Protein AF-A0A2E3MKD6-F1 (afdb_monomer_lite)

Structure (mmCIF, N/CA/C/O backbone):
data_AF-A0A2E3MKD6-F1
#
_entry.id   AF-A0A2E3MKD6-F1
#
loop_
_atom_site.group_PDB
_atom_site.id
_atom_site.type_symbol
_atom_site.label_atom_id
_atom_site.label_alt_id
_atom_site.label_comp_id
_atom_site.label_asym_id
_atom_site.label_entity_id
_atom_site.label_seq_id
_atom_site.pdbx_PDB_ins_code
_atom_site.Cartn_x
_atom_site.Cartn_y
_atom_site.Cartn_z
_atom_site.occupancy
_atom_site.B_iso_or_equiv
_atom_site.auth_seq_id
_atom_site.auth_comp_id
_atom_site.auth_asym_id
_atom_site.auth_atom_id
_atom_site.pdbx_PDB_model_num
ATOM 1 N N . MET A 1 1 ? 32.221 -18.225 61.373 1.00 37.47 1 MET A N 1
ATOM 2 C CA . MET A 1 1 ? 32.233 -17.389 60.151 1.00 37.47 1 MET A CA 1
ATOM 3 C C . MET A 1 1 ? 31.090 -17.826 59.247 1.00 37.47 1 MET A C 1
ATOM 5 O O . MET A 1 1 ? 31.181 -18.894 58.658 1.00 37.47 1 MET A O 1
ATOM 9 N N . ARG A 1 2 ? 29.988 -17.065 59.195 1.00 36.00 2 ARG A N 1
ATOM 10 C CA . ARG A 1 2 ? 28.885 -17.304 58.249 1.00 36.00 2 ARG A CA 1
ATOM 11 C C . ARG A 1 2 ? 29.108 -16.440 57.012 1.00 36.00 2 ARG A C 1
ATOM 13 O O . ARG A 1 2 ? 28.990 -15.220 57.086 1.00 36.00 2 ARG A O 1
ATOM 20 N N . TRP A 1 3 ? 29.438 -17.083 55.901 1.00 33.78 3 TRP A N 1
ATOM 21 C CA . TRP A 1 3 ? 29.494 -16.455 54.589 1.00 33.78 3 TRP A CA 1
ATOM 22 C C . TRP A 1 3 ? 28.061 -16.194 54.118 1.00 33.78 3 TRP A C 1
ATOM 24 O O . TRP A 1 3 ? 27.284 -17.132 53.966 1.00 33.78 3 TRP A O 1
ATOM 34 N N . HIS A 1 4 ? 27.695 -14.924 53.948 1.00 36.06 4 HIS A N 1
ATOM 35 C CA . HIS A 1 4 ? 26.433 -14.541 53.321 1.00 36.06 4 HIS A CA 1
ATOM 36 C C . HIS A 1 4 ? 26.684 -14.416 51.821 1.00 36.06 4 HIS A C 1
ATOM 38 O O . HIS A 1 4 ? 27.477 -13.583 51.382 1.00 36.06 4 HIS A O 1
ATOM 44 N N . GLN A 1 5 ? 26.047 -15.290 51.049 1.00 36.47 5 GLN A N 1
ATOM 45 C CA . GLN A 1 5 ? 26.116 -15.291 49.597 1.00 36.47 5 GLN A CA 1
ATOM 46 C C . GLN A 1 5 ? 25.028 -14.354 49.066 1.00 36.47 5 GLN A C 1
ATOM 48 O O . GLN A 1 5 ? 23.838 -14.605 49.242 1.00 36.47 5 GLN A O 1
ATOM 53 N N . TRP A 1 6 ? 25.443 -13.248 48.456 1.00 39.06 6 TRP A N 1
ATOM 54 C CA . TRP A 1 6 ? 24.546 -12.313 47.786 1.00 39.06 6 TRP A CA 1
ATOM 55 C C . TRP A 1 6 ? 24.229 -12.852 46.389 1.00 39.06 6 TRP A C 1
ATOM 57 O O . TRP A 1 6 ? 25.134 -13.028 45.573 1.00 39.06 6 TRP A O 1
ATOM 67 N N . PHE A 1 7 ? 22.954 -13.112 46.104 1.00 36.97 7 PHE A N 1
ATOM 68 C CA . PHE A 1 7 ? 22.490 -13.370 44.744 1.00 36.97 7 PHE A CA 1
ATOM 69 C C . PHE A 1 7 ? 22.171 -12.034 44.071 1.00 36.97 7 PHE A C 1
ATOM 71 O O . PHE A 1 7 ? 21.256 -11.328 44.486 1.00 36.97 7 PHE A O 1
ATOM 78 N N . ILE A 1 8 ? 22.921 -11.684 43.025 1.00 42.78 8 ILE A N 1
ATOM 79 C CA . ILE A 1 8 ? 22.550 -10.597 42.115 1.00 42.78 8 ILE A CA 1
ATOM 80 C C . ILE A 1 8 ? 21.595 -11.193 41.082 1.00 42.78 8 ILE A C 1
ATOM 82 O O . ILE A 1 8 ? 22.023 -11.905 40.174 1.00 42.78 8 ILE A O 1
ATOM 86 N N . ILE A 1 9 ? 20.303 -10.905 41.215 1.00 45.34 9 ILE A N 1
ATOM 87 C CA . ILE A 1 9 ? 19.341 -11.125 40.134 1.00 45.34 9 ILE A CA 1
ATOM 88 C C . ILE A 1 9 ? 19.551 -9.977 39.142 1.00 45.34 9 ILE A C 1
ATOM 90 O O . ILE A 1 9 ? 19.209 -8.832 39.429 1.00 45.34 9 ILE A O 1
ATOM 94 N N . LYS A 1 10 ? 20.157 -10.259 37.983 1.00 41.03 10 LYS A N 1
ATOM 95 C CA . LYS A 1 10 ? 20.108 -9.333 36.845 1.00 41.03 10 LYS A CA 1
ATOM 96 C C . LYS A 1 10 ? 18.690 -9.375 36.286 1.00 41.03 10 LYS A C 1
ATOM 98 O O . LYS A 1 10 ? 18.342 -10.309 35.572 1.00 41.03 10 LYS A O 1
ATOM 103 N N . ILE A 1 11 ? 17.882 -8.384 36.637 1.00 49.50 11 ILE A N 1
ATOM 104 C CA . ILE A 1 11 ? 16.610 -8.128 35.966 1.00 49.50 11 ILE A CA 1
ATOM 105 C C . ILE A 1 11 ? 16.950 -7.341 34.697 1.00 49.50 11 ILE A C 1
ATOM 107 O O . ILE A 1 11 ? 17.487 -6.235 34.764 1.00 49.50 11 ILE A O 1
ATOM 111 N N . GLU A 1 12 ? 16.731 -7.947 33.532 1.00 50.59 12 GLU A N 1
ATOM 112 C CA . GLU A 1 12 ? 16.855 -7.252 32.252 1.00 50.59 12 GLU A CA 1
ATOM 113 C C . GLU A 1 12 ? 15.653 -6.318 32.086 1.00 50.59 12 GLU A C 1
ATOM 115 O O . GLU A 1 12 ? 14.507 -6.763 32.099 1.00 50.59 12 GLU A O 1
ATOM 120 N N . ALA A 1 13 ? 15.907 -5.016 31.940 1.00 55.28 13 ALA A N 1
ATOM 121 C CA . ALA A 1 13 ? 14.860 -4.036 31.683 1.00 55.28 13 ALA A CA 1
ATOM 122 C C . ALA A 1 13 ? 14.075 -4.415 30.415 1.00 55.28 13 ALA A C 1
ATOM 124 O O . ALA A 1 13 ? 14.650 -4.536 29.327 1.00 55.28 13 ALA A O 1
ATOM 125 N N . ILE A 1 14 ? 12.755 -4.571 30.537 1.00 58.06 14 ILE A N 1
ATOM 126 C CA . ILE A 1 14 ? 11.882 -4.875 29.401 1.00 58.06 14 ILE A CA 1
ATOM 127 C C . ILE A 1 14 ? 11.708 -3.590 28.583 1.00 58.06 14 ILE A C 1
ATOM 129 O O . ILE A 1 14 ? 10.942 -2.692 28.926 1.00 58.06 14 ILE A O 1
ATOM 133 N N . ALA A 1 15 ? 12.449 -3.472 27.481 1.00 65.56 15 ALA A N 1
ATOM 134 C CA . ALA A 1 15 ? 12.276 -2.364 26.551 1.00 65.56 15 ALA A CA 1
ATOM 135 C C . ALA A 1 15 ? 11.005 -2.578 25.713 1.00 65.56 15 ALA A C 1
ATOM 137 O O . ALA A 1 15 ? 10.970 -3.446 24.842 1.00 65.56 15 ALA A O 1
ATOM 138 N N . MET A 1 16 ? 9.974 -1.759 25.933 1.00 82.12 16 MET A N 1
ATOM 139 C CA . MET A 1 16 ? 8.701 -1.870 25.217 1.00 82.12 16 MET A CA 1
ATOM 140 C C . MET A 1 16 ? 8.666 -0.932 24.001 1.00 82.12 16 MET A C 1
ATOM 142 O O . MET A 1 16 ? 9.007 0.252 24.091 1.00 82.12 16 MET A O 1
ATOM 146 N N . LEU A 1 17 ? 8.243 -1.435 22.839 1.00 93.00 17 LEU A N 1
ATOM 147 C CA . LEU A 1 17 ? 8.121 -0.636 21.617 1.00 93.00 17 LEU A CA 1
ATOM 148 C C . LEU A 1 17 ? 6.690 -0.105 21.462 1.00 93.00 17 LEU A C 1
ATOM 150 O O . LEU A 1 17 ? 5.742 -0.877 21.446 1.00 93.00 17 LEU A O 1
ATOM 154 N N . LYS A 1 18 ? 6.518 1.212 21.287 1.00 95.00 18 LYS A N 1
ATOM 155 C CA . LYS A 1 18 ? 5.209 1.820 20.988 1.00 95.00 18 LYS A CA 1
ATOM 156 C C . LYS A 1 18 ? 5.174 2.437 19.596 1.00 95.00 18 LYS A C 1
ATOM 158 O O . LYS A 1 18 ? 6.092 3.163 19.213 1.00 95.00 18 LYS A O 1
ATOM 163 N N . ALA A 1 19 ? 4.071 2.219 18.879 1.00 97.44 19 ALA A N 1
ATOM 164 C CA . ALA A 1 19 ? 3.745 2.923 17.644 1.00 97.44 19 ALA A CA 1
ATOM 165 C C . ALA A 1 19 ? 2.797 4.104 17.907 1.00 97.44 19 ALA A C 1
ATOM 167 O O . ALA A 1 19 ? 1.926 4.057 18.784 1.00 97.44 19 ALA A O 1
ATOM 168 N N . ALA A 1 20 ? 2.944 5.159 17.111 1.00 97.62 20 ALA A N 1
ATOM 169 C CA . ALA A 1 20 ? 2.023 6.287 17.057 1.00 97.62 20 ALA A CA 1
ATOM 170 C C . ALA A 1 20 ? 1.907 6.819 15.625 1.00 97.62 20 ALA A C 1
ATOM 172 O O . ALA A 1 20 ? 2.874 6.771 14.865 1.00 97.62 20 ALA A O 1
ATOM 173 N N . PHE A 1 21 ? 0.759 7.400 15.281 1.00 97.75 21 PHE A N 1
ATOM 174 C CA . PHE A 1 21 ? 0.632 8.191 14.058 1.00 97.75 21 PHE A CA 1
ATOM 175 C C . PHE A 1 21 ? 1.528 9.431 14.144 1.00 97.75 21 PHE A C 1
ATOM 177 O O . PHE A 1 21 ? 1.544 10.112 15.174 1.00 97.75 21 PHE A O 1
ATOM 184 N N . ARG A 1 22 ? 2.290 9.729 13.085 1.00 96.44 22 ARG A N 1
ATOM 185 C CA . ARG A 1 22 ? 3.104 10.958 13.021 1.00 96.44 22 ARG A CA 1
ATOM 186 C C . ARG A 1 22 ? 2.223 12.191 12.906 1.00 96.44 22 ARG A C 1
ATOM 188 O O . ARG A 1 22 ? 2.507 13.198 13.545 1.00 96.44 22 ARG A O 1
ATOM 195 N N . HIS A 1 23 ? 1.156 12.081 12.122 1.00 92.50 23 HIS A N 1
ATOM 196 C CA . HIS A 1 23 ? 0.203 13.152 11.877 1.00 92.50 23 HIS A CA 1
ATOM 197 C C . HIS A 1 23 ? -1.219 12.606 11.969 1.00 92.50 23 HIS A C 1
ATOM 199 O O . HIS A 1 23 ? -1.486 11.466 11.585 1.00 92.50 23 HIS A O 1
ATOM 205 N N . LYS A 1 24 ? -2.120 13.432 12.499 1.00 92.50 24 LYS A N 1
ATOM 206 C CA . LYS A 1 24 ? -3.561 13.194 12.541 1.00 92.50 24 LYS A CA 1
ATOM 207 C C . LYS A 1 24 ? -4.261 14.445 12.001 1.00 92.50 24 LYS A C 1
ATOM 209 O O . LYS A 1 24 ? -3.819 15.543 12.345 1.00 92.50 24 LYS A O 1
ATOM 214 N N . PRO A 1 25 ? -5.318 14.315 11.183 1.00 92.31 25 PRO A N 1
ATOM 215 C CA . PRO A 1 25 ? -6.169 15.450 10.838 1.00 92.31 25 PRO A CA 1
ATOM 216 C C . PRO A 1 25 ? -6.806 16.053 12.100 1.00 92.31 25 PRO A C 1
ATOM 218 O O . PRO A 1 25 ? -6.961 15.365 13.110 1.00 92.31 25 PRO A O 1
ATOM 221 N N . ARG A 1 26 ? -7.189 17.335 12.036 1.00 92.31 26 ARG A N 1
ATOM 222 C CA . ARG A 1 26 ? -7.787 18.072 13.166 1.00 92.31 26 ARG A CA 1
ATOM 223 C C . ARG A 1 26 ? -9.007 17.350 13.745 1.00 92.31 26 ARG A C 1
ATOM 225 O O . ARG A 1 26 ? -9.092 17.176 14.956 1.00 92.31 26 ARG A O 1
ATOM 232 N N . ASP A 1 27 ? -9.868 16.840 12.872 1.00 93.62 27 ASP A N 1
ATOM 233 C CA . ASP A 1 27 ? -11.125 16.183 13.244 1.00 93.62 27 ASP A CA 1
ATOM 234 C C . ASP A 1 27 ? -10.987 14.652 13.306 1.00 93.62 27 ASP A C 1
ATOM 236 O O . ASP A 1 27 ? -11.933 13.915 13.038 1.00 93.62 27 ASP A O 1
ATOM 240 N N . TYR A 1 28 ? -9.788 14.153 13.644 1.00 95.75 28 TYR A N 1
ATOM 241 C CA . TYR A 1 28 ? -9.450 12.725 13.628 1.00 95.75 28 TYR A CA 1
ATOM 242 C C . TYR A 1 28 ? -10.490 11.844 14.324 1.00 95.75 28 TYR A C 1
ATOM 244 O O . TYR A 1 28 ? -10.919 10.862 13.735 1.00 95.75 28 TYR A O 1
ATOM 252 N N . ASN A 1 29 ? -10.910 12.190 15.545 1.00 94.06 29 ASN A N 1
ATOM 253 C CA . ASN A 1 29 ? -11.839 11.354 16.313 1.00 94.06 29 ASN A CA 1
ATOM 254 C C . ASN A 1 29 ? -13.182 11.181 15.587 1.00 94.06 29 ASN A C 1
ATOM 256 O O . ASN A 1 29 ? -13.721 10.079 15.546 1.00 94.06 29 ASN A O 1
ATOM 260 N N . THR A 1 30 ? -13.684 12.247 14.963 1.00 94.81 30 THR A N 1
ATOM 261 C CA . THR A 1 30 ? -14.907 12.204 14.157 1.00 94.81 30 THR A CA 1
ATOM 262 C C . THR A 1 30 ? -14.703 11.348 12.912 1.00 94.81 30 THR A C 1
ATOM 264 O O . THR A 1 30 ? -15.526 10.492 12.617 1.00 94.81 30 THR A O 1
ATOM 267 N N . LEU A 1 31 ? -13.579 11.541 12.215 1.00 95.31 31 LEU A N 1
ATOM 268 C CA . LEU A 1 31 ? -13.271 10.854 10.961 1.00 95.31 31 LEU A CA 1
ATOM 269 C C . LEU A 1 31 ? -13.106 9.338 11.119 1.00 95.31 31 LEU A C 1
ATOM 271 O O . LEU A 1 31 ? -13.470 8.598 10.218 1.00 95.31 31 LEU A O 1
ATOM 275 N N . VAL A 1 32 ? -12.549 8.867 12.237 1.00 95.94 32 VAL A N 1
ATOM 276 C CA . VAL A 1 32 ? -12.291 7.429 12.438 1.00 95.94 32 VAL A CA 1
ATOM 277 C C . VAL A 1 32 ? -13.467 6.669 13.046 1.00 95.94 32 VAL A C 1
ATOM 279 O O . VAL A 1 32 ? -13.482 5.439 13.004 1.00 95.94 32 VAL A O 1
ATOM 282 N N . THR A 1 33 ? -14.456 7.378 13.596 1.00 93.88 33 THR A N 1
ATOM 283 C CA . THR A 1 33 ? -15.635 6.755 14.208 1.00 93.88 33 THR A CA 1
ATOM 284 C C . THR A 1 33 ? -16.416 5.980 13.149 1.00 93.88 33 THR A C 1
ATOM 286 O O . THR A 1 33 ? -16.800 6.536 12.125 1.00 93.88 33 THR A O 1
ATOM 289 N N . ASN A 1 34 ? -16.657 4.688 13.392 1.00 92.94 34 ASN A N 1
ATOM 290 C CA . ASN A 1 34 ? -17.306 3.764 12.448 1.00 92.94 34 ASN A CA 1
ATOM 291 C C . ASN A 1 34 ? -16.574 3.574 11.106 1.00 92.94 34 ASN A C 1
ATOM 293 O O . ASN A 1 34 ? -17.120 2.966 10.185 1.00 92.94 34 ASN A O 1
ATOM 297 N N . ALA A 1 35 ? -15.332 4.045 10.982 1.00 97.00 35 ALA A N 1
ATOM 298 C CA . ALA A 1 35 ? -14.588 3.966 9.736 1.00 97.00 35 ALA A CA 1
ATOM 299 C C . ALA A 1 35 ? -13.890 2.610 9.559 1.00 97.00 35 ALA A C 1
ATOM 301 O O . ALA A 1 35 ? -13.427 1.986 10.522 1.00 97.00 35 ALA A O 1
ATOM 302 N N . THR A 1 36 ? -13.770 2.184 8.299 1.00 98.31 36 THR A N 1
ATOM 303 C CA . THR A 1 36 ? -12.910 1.061 7.908 1.00 98.31 36 THR A CA 1
ATOM 304 C C . THR A 1 36 ? -11.518 1.583 7.570 1.00 98.31 36 THR A C 1
ATOM 306 O O . THR A 1 36 ? -11.376 2.519 6.781 1.00 98.31 36 THR A O 1
ATOM 309 N N . ILE A 1 37 ? -10.496 0.971 8.163 1.00 98.50 37 ILE A N 1
ATOM 310 C CA . ILE A 1 37 ? -9.089 1.280 7.909 1.00 98.50 37 ILE A CA 1
ATOM 311 C C . ILE A 1 37 ? -8.457 0.215 7.021 1.00 98.50 37 ILE A C 1
ATOM 313 O O . ILE A 1 37 ? -8.661 -0.973 7.256 1.00 98.50 37 ILE A O 1
ATOM 317 N N . ILE A 1 38 ? -7.640 0.624 6.051 1.00 98.69 38 ILE A N 1
ATOM 318 C CA . ILE A 1 38 ? -6.698 -0.282 5.394 1.00 98.69 38 ILE A CA 1
ATOM 319 C C . ILE A 1 38 ? -5.368 -0.241 6.146 1.00 98.69 38 ILE A C 1
ATOM 321 O O . ILE A 1 38 ? -4.740 0.812 6.255 1.00 98.69 38 ILE A O 1
ATOM 325 N N . LEU A 1 39 ? -4.916 -1.390 6.640 1.00 98.75 39 LEU A N 1
ATOM 326 C CA . LEU A 1 39 ? -3.542 -1.581 7.092 1.00 98.75 39 LEU A CA 1
ATOM 327 C C . LEU A 1 39 ? -2.736 -2.138 5.919 1.00 98.75 39 LEU A C 1
ATOM 329 O O . LEU A 1 39 ? -2.841 -3.323 5.605 1.00 98.75 39 LEU A O 1
ATOM 333 N N . LEU A 1 40 ? -1.965 -1.278 5.255 1.00 98.50 40 LEU A N 1
ATOM 334 C CA . LEU A 1 40 ? -1.160 -1.667 4.101 1.00 98.50 40 LEU A CA 1
ATOM 335 C C . LEU A 1 40 ? 0.114 -2.376 4.565 1.00 98.50 40 LEU A C 1
ATOM 337 O O . LEU A 1 40 ? 0.903 -1.821 5.327 1.00 98.50 40 LEU A O 1
ATOM 341 N N . ILE A 1 41 ? 0.319 -3.588 4.065 1.00 98.50 41 ILE A N 1
ATOM 342 C CA . ILE A 1 41 ? 1.456 -4.449 4.361 1.00 98.50 41 ILE A CA 1
ATOM 343 C C . ILE A 1 41 ? 2.275 -4.630 3.089 1.00 98.50 41 ILE A C 1
ATOM 345 O O . ILE A 1 41 ? 1.777 -5.091 2.071 1.00 98.50 41 ILE A O 1
ATOM 349 N N . SER A 1 42 ? 3.560 -4.323 3.177 1.00 96.69 42 SER A N 1
ATOM 350 C CA . SER A 1 42 ? 4.584 -4.682 2.196 1.00 96.69 42 SER A CA 1
ATOM 351 C C . SER A 1 42 ? 5.414 -5.823 2.803 1.00 96.69 42 SER A C 1
ATOM 353 O O . SER A 1 42 ? 6.183 -5.565 3.742 1.00 96.69 42 SER A O 1
ATOM 355 N N . PRO A 1 43 ? 5.207 -7.086 2.378 1.00 93.81 43 PRO A N 1
ATOM 356 C CA . PRO A 1 43 ? 5.943 -8.231 2.910 1.00 93.81 43 PRO A CA 1
ATOM 357 C C . PRO A 1 43 ? 7.459 -8.072 2.743 1.00 93.81 43 PRO A C 1
ATOM 359 O O . PRO A 1 43 ? 7.935 -7.556 1.737 1.00 93.81 43 PRO A O 1
ATOM 362 N N . GLY A 1 44 ? 8.226 -8.516 3.741 1.00 89.62 44 GLY A N 1
ATOM 363 C CA . GLY A 1 44 ? 9.690 -8.386 3.757 1.00 89.62 44 GLY A CA 1
ATOM 364 C C . GLY A 1 44 ? 10.208 -7.060 4.324 1.00 89.62 44 GLY A C 1
ATOM 365 O O . GLY A 1 44 ? 11.409 -6.913 4.537 1.00 89.62 44 GLY A O 1
ATOM 366 N N . GLN A 1 45 ? 9.329 -6.102 4.629 1.00 93.44 45 GLN A N 1
ATOM 367 C CA . GLN A 1 45 ? 9.710 -4.892 5.353 1.00 93.44 45 GLN A CA 1
ATOM 368 C C . GLN A 1 45 ? 9.733 -5.140 6.866 1.00 93.44 45 GLN A C 1
ATOM 370 O O . GLN A 1 45 ? 8.734 -5.550 7.450 1.00 93.44 45 GLN A O 1
ATOM 375 N N . GLU A 1 46 ? 10.844 -4.796 7.523 1.00 94.88 46 GLU A N 1
ATOM 376 C CA . GLU A 1 46 ? 11.070 -5.027 8.963 1.00 94.88 46 GLU A CA 1
ATOM 377 C C . GLU A 1 46 ? 9.975 -4.420 9.866 1.00 94.88 46 GLU A C 1
ATOM 379 O O . GLU A 1 46 ? 9.684 -4.923 10.945 1.00 94.88 46 GLU A O 1
ATOM 384 N N . TYR A 1 47 ? 9.340 -3.322 9.444 1.00 95.94 47 TYR A N 1
ATOM 385 C CA . TYR A 1 47 ? 8.269 -2.675 10.211 1.00 95.94 47 TYR A CA 1
ATOM 386 C C . TYR A 1 47 ? 6.905 -3.375 10.130 1.00 95.94 47 TYR A C 1
ATOM 388 O O . TYR A 1 47 ? 5.998 -2.997 10.871 1.00 95.94 47 TYR A O 1
ATOM 396 N N . HIS A 1 48 ? 6.765 -4.385 9.272 1.00 97.88 48 HIS A N 1
ATOM 397 C CA . HIS A 1 48 ? 5.610 -5.283 9.224 1.00 97.88 48 HIS A CA 1
ATOM 398 C C . HIS A 1 48 ? 5.897 -6.633 9.885 1.00 97.88 48 HIS A C 1
ATOM 400 O O . HIS A 1 48 ? 5.153 -7.582 9.666 1.00 97.88 48 HIS A O 1
ATOM 406 N N . GLU A 1 49 ? 6.955 -6.722 10.689 1.00 97.50 49 GLU A N 1
ATOM 407 C CA . GLU A 1 49 ? 7.335 -7.940 11.397 1.00 97.50 49 GLU A CA 1
ATOM 408 C C . GLU A 1 49 ? 7.508 -7.660 12.901 1.00 97.50 49 GLU A C 1
ATOM 410 O O . GLU A 1 49 ? 7.748 -6.522 13.331 1.00 97.50 49 GLU A O 1
ATOM 415 N N . GLY A 1 50 ? 7.386 -8.721 13.706 1.00 96.00 50 GLY A N 1
ATOM 416 C CA . GLY A 1 50 ? 7.755 -8.750 15.125 1.00 96.00 50 GLY A CA 1
ATOM 417 C C . GLY A 1 50 ? 7.195 -7.595 15.963 1.00 96.00 50 GLY A C 1
ATOM 418 O O . GLY A 1 50 ? 6.036 -7.199 15.830 1.00 96.00 50 GLY A O 1
ATOM 419 N N . GLU A 1 51 ? 8.041 -7.029 16.829 1.00 95.94 51 GLU A N 1
ATOM 420 C CA . GLU A 1 51 ? 7.644 -5.988 17.786 1.00 95.94 51 GLU A CA 1
ATOM 421 C C . GLU A 1 51 ? 7.094 -4.718 17.119 1.00 95.94 51 GLU A C 1
ATOM 423 O O . GLU A 1 51 ? 6.198 -4.074 17.664 1.00 95.94 51 GLU A O 1
ATOM 428 N N . LYS A 1 52 ? 7.583 -4.347 15.925 1.00 97.44 52 LYS A N 1
ATOM 429 C CA . LYS A 1 52 ? 7.056 -3.183 15.188 1.00 97.44 52 LYS A CA 1
ATOM 430 C C . LYS A 1 52 ? 5.627 -3.443 14.727 1.00 97.44 52 LYS A C 1
ATOM 432 O O . LYS A 1 52 ? 4.762 -2.590 14.924 1.00 97.44 52 LYS A O 1
ATOM 437 N N . PHE A 1 53 ? 5.360 -4.618 14.165 1.00 98.25 53 PHE A N 1
ATOM 438 C CA . PHE A 1 53 ? 4.012 -4.972 13.737 1.00 98.25 53 PHE A CA 1
ATOM 439 C C . PHE A 1 53 ? 3.048 -5.107 14.917 1.00 98.25 53 PHE A C 1
ATOM 441 O O . PHE A 1 53 ? 1.949 -4.553 14.879 1.00 98.25 53 PHE A O 1
ATOM 448 N N . LYS A 1 54 ? 3.495 -5.735 16.009 1.00 98.00 54 LYS A N 1
ATOM 449 C CA . LYS A 1 54 ? 2.737 -5.808 17.262 1.00 98.00 54 LYS A CA 1
ATOM 450 C C . LYS A 1 54 ? 2.371 -4.419 17.789 1.00 98.00 54 LYS A C 1
ATOM 452 O O . LYS A 1 54 ? 1.199 -4.144 18.036 1.00 98.00 54 LYS A O 1
ATOM 457 N N . ALA A 1 55 ? 3.336 -3.503 17.854 1.00 98.19 55 ALA A N 1
ATOM 458 C CA . ALA A 1 55 ? 3.092 -2.130 18.286 1.00 98.19 55 ALA A CA 1
ATOM 459 C C . ALA A 1 55 ? 2.096 -1.384 17.374 1.00 98.19 55 ALA A C 1
ATOM 461 O O . ALA A 1 55 ? 1.338 -0.532 17.852 1.00 98.19 55 ALA A O 1
ATOM 462 N N . THR A 1 56 ? 2.080 -1.692 16.070 1.00 98.56 56 THR A N 1
ATOM 463 C CA . THR A 1 56 ? 1.073 -1.190 15.122 1.00 98.56 56 THR A CA 1
ATOM 464 C C . THR A 1 56 ? -0.319 -1.737 15.439 1.00 98.56 56 THR A C 1
ATOM 466 O O . THR A 1 56 ? -1.260 -0.951 15.516 1.00 98.56 56 THR A O 1
ATOM 469 N N . VAL A 1 57 ? -0.466 -3.044 15.675 1.00 98.56 57 VAL A N 1
ATOM 470 C CA . VAL A 1 57 ? -1.752 -3.657 16.062 1.00 98.56 57 VAL A CA 1
ATOM 471 C C . VAL A 1 57 ? -2.289 -3.042 17.355 1.00 98.56 57 VAL A C 1
ATOM 473 O O . VAL A 1 57 ? -3.437 -2.600 17.405 1.00 98.56 57 VAL A O 1
ATOM 476 N N . GLU A 1 58 ? -1.439 -2.889 18.370 1.00 98.12 58 GLU A N 1
ATOM 477 C CA . GLU A 1 58 ? -1.812 -2.224 19.620 1.00 98.12 58 GLU A CA 1
ATOM 478 C C . GLU A 1 58 ? -2.239 -0.766 19.411 1.00 98.12 58 GLU A C 1
ATOM 480 O O . GLU A 1 58 ? -3.119 -0.269 20.117 1.00 98.12 58 GLU A O 1
ATOM 485 N N . LEU A 1 59 ? -1.611 -0.053 18.467 1.00 98.25 59 LEU A N 1
ATOM 486 C CA . LEU A 1 59 ? -2.035 1.292 18.084 1.00 98.25 59 LEU A CA 1
ATOM 487 C C . LEU A 1 59 ? -3.428 1.266 17.459 1.00 98.25 59 LEU A C 1
ATOM 489 O O . LEU A 1 59 ? -4.264 2.078 17.854 1.00 98.25 59 LEU A O 1
ATOM 493 N N . LEU A 1 60 ? -3.700 0.356 16.524 1.00 98.19 60 LEU A N 1
ATOM 494 C CA . LEU A 1 60 ? -5.007 0.260 15.872 1.00 98.19 60 LEU A CA 1
ATOM 495 C C . LEU A 1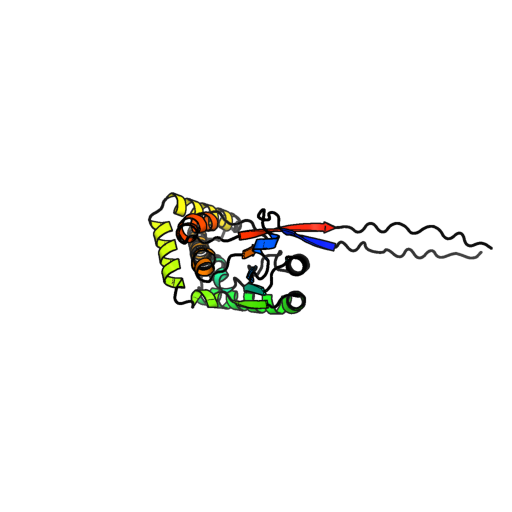 60 ? -6.129 -0.027 16.876 1.00 98.19 60 LEU A C 1
ATOM 497 O O . LEU A 1 60 ? -7.161 0.640 16.824 1.00 98.19 60 LEU A O 1
ATOM 501 N N . ASN A 1 61 ? -5.886 -0.893 17.863 1.00 98.25 61 ASN A N 1
ATOM 502 C CA . ASN A 1 61 ? -6.852 -1.204 18.925 1.00 98.25 61 ASN A CA 1
ATOM 503 C C . ASN A 1 61 ? -7.291 0.026 19.739 1.00 98.25 61 ASN A C 1
ATOM 505 O O . ASN A 1 61 ? -8.413 0.075 20.231 1.00 98.25 61 ASN A O 1
ATOM 509 N N . ARG A 1 62 ? -6.430 1.045 19.860 1.00 96.38 62 ARG A N 1
ATOM 510 C CA . ARG A 1 62 ? -6.721 2.314 20.560 1.00 96.38 62 ARG A CA 1
ATOM 511 C C . ARG A 1 62 ? -7.025 3.483 19.618 1.00 96.38 62 ARG A C 1
ATOM 513 O O . ARG A 1 62 ? -7.007 4.636 20.045 1.00 96.38 62 ARG A O 1
ATOM 520 N N . SER A 1 63 ? -7.222 3.218 18.325 1.00 96.62 63 SER A N 1
ATOM 521 C CA . SER A 1 63 ? -7.316 4.264 17.298 1.00 96.62 63 SER A CA 1
ATOM 522 C C . SER A 1 63 ? -8.737 4.715 16.970 1.00 96.62 63 SER A C 1
ATOM 524 O O . SER A 1 63 ? -8.868 5.758 16.335 1.00 96.62 63 SER A O 1
ATOM 526 N N . GLY A 1 64 ? -9.767 3.982 17.406 1.00 96.50 64 GLY A N 1
ATOM 527 C CA . GLY A 1 64 ? -11.181 4.337 17.213 1.00 96.50 64 GLY A CA 1
ATOM 528 C C . GLY A 1 64 ? -11.818 3.850 15.905 1.00 96.50 64 GLY A C 1
ATOM 529 O O . GLY A 1 64 ? -13.008 4.070 15.709 1.00 96.50 64 GLY A O 1
ATOM 530 N N . PHE A 1 65 ? -11.057 3.179 15.033 1.00 98.06 65 PHE A N 1
ATOM 531 C CA . PHE A 1 65 ? -11.592 2.532 13.829 1.00 98.06 65 PHE A CA 1
ATOM 532 C C . PHE A 1 65 ? -12.535 1.382 14.190 1.00 98.06 65 PHE A C 1
ATOM 534 O O . PHE A 1 65 ? -12.344 0.731 15.213 1.00 98.06 65 PHE A O 1
ATOM 541 N N . ALA A 1 66 ? -13.513 1.094 13.330 1.00 97.75 66 ALA A N 1
ATOM 542 C CA . ALA A 1 66 ? -14.494 0.034 13.578 1.00 97.75 66 ALA A CA 1
ATOM 543 C C . ALA A 1 66 ? -14.175 -1.287 12.872 1.00 97.75 66 ALA A C 1
ATOM 545 O O . ALA A 1 66 ? -14.576 -2.344 13.349 1.00 97.75 66 ALA A O 1
ATOM 546 N N . LYS A 1 67 ? -13.464 -1.246 11.741 1.00 98.38 67 LYS A N 1
ATOM 547 C CA . LYS A 1 67 ? -13.080 -2.438 10.973 1.00 98.38 67 LYS A CA 1
ATOM 548 C C . LYS A 1 67 ? -11.707 -2.242 10.348 1.00 98.38 67 LYS A C 1
ATOM 550 O O . LYS A 1 67 ? -11.396 -1.140 9.905 1.00 98.38 67 LYS A O 1
ATOM 555 N N . CYS A 1 68 ? -10.908 -3.301 10.274 1.00 98.75 68 CYS A N 1
ATOM 556 C CA . CYS A 1 68 ? -9.614 -3.294 9.598 1.00 98.75 68 CYS A CA 1
ATOM 557 C C . CYS A 1 68 ? -9.619 -4.203 8.365 1.00 98.75 68 CYS A C 1
ATOM 559 O O . CYS A 1 68 ? -10.037 -5.356 8.412 1.00 98.75 68 CYS A O 1
ATOM 561 N N . HIS A 1 69 ? -9.098 -3.709 7.255 1.00 98.75 69 HIS A N 1
ATOM 562 C CA . HIS A 1 69 ? -8.735 -4.513 6.102 1.00 98.75 69 HIS A CA 1
ATOM 563 C C . HIS A 1 69 ? -7.219 -4.580 6.028 1.00 98.75 69 HIS A C 1
ATOM 565 O O . HIS A 1 69 ? -6.547 -3.593 5.735 1.00 98.75 69 HIS A O 1
ATOM 571 N N . VAL A 1 70 ? -6.675 -5.749 6.352 1.00 98.81 70 VAL A N 1
ATOM 572 C CA . VAL A 1 70 ? -5.237 -5.998 6.303 1.00 98.81 70 VAL A CA 1
ATOM 573 C C . VAL A 1 70 ? -4.886 -6.321 4.865 1.00 98.81 70 VAL A C 1
ATOM 575 O O . VAL A 1 70 ? -5.247 -7.379 4.351 1.00 98.81 70 VAL A O 1
ATOM 578 N N . MET A 1 71 ? -4.202 -5.391 4.213 1.00 98.50 71 MET A N 1
ATOM 579 C CA . MET A 1 71 ? -3.885 -5.497 2.805 1.00 98.50 71 MET A CA 1
ATOM 580 C C . MET A 1 71 ? -2.454 -5.970 2.592 1.00 98.50 71 MET A C 1
ATOM 582 O O . MET A 1 71 ? -1.518 -5.191 2.743 1.00 98.50 71 MET A O 1
ATOM 586 N N . VAL A 1 72 ? -2.286 -7.224 2.183 1.00 98.62 72 VAL A N 1
ATOM 587 C CA . VAL A 1 72 ? -0.984 -7.825 1.887 1.00 98.62 72 VAL A CA 1
ATOM 588 C C . VAL A 1 72 ? -0.599 -7.528 0.437 1.00 98.62 72 VAL A C 1
ATOM 590 O O . VAL A 1 72 ? -1.118 -8.139 -0.491 1.00 98.62 72 VAL A O 1
ATOM 593 N N . GLY A 1 73 ? 0.314 -6.573 0.243 1.00 97.50 73 GLY A N 1
ATOM 594 C CA . GLY A 1 73 ? 0.910 -6.173 -1.038 1.00 97.50 73 GLY A CA 1
ATOM 595 C C . GLY A 1 73 ? 1.936 -7.174 -1.562 1.00 97.50 73 GLY A C 1
ATOM 596 O O . GLY A 1 73 ? 3.075 -6.816 -1.845 1.00 97.50 73 GLY A O 1
ATOM 597 N N . ASP A 1 74 ? 1.552 -8.444 -1.624 1.00 97.81 74 ASP A N 1
ATOM 598 C CA . ASP A 1 74 ? 2.417 -9.558 -1.986 1.00 97.81 74 ASP A CA 1
ATOM 599 C C . ASP A 1 74 ? 2.730 -9.613 -3.479 1.00 97.81 74 ASP A C 1
ATOM 601 O O . ASP A 1 74 ? 3.849 -9.298 -3.867 1.00 97.81 74 ASP A O 1
ATOM 605 N N . THR A 1 75 ? 1.774 -9.964 -4.341 1.00 98.31 75 THR A N 1
ATOM 606 C CA . THR A 1 75 ? 2.046 -10.175 -5.772 1.00 98.31 75 THR A CA 1
ATOM 607 C C . THR A 1 75 ? 2.477 -8.897 -6.485 1.00 98.31 75 THR A C 1
ATOM 609 O O . THR A 1 75 ? 3.147 -8.988 -7.511 1.00 98.31 75 THR A O 1
ATOM 612 N N . ASN A 1 76 ? 2.223 -7.708 -5.927 1.00 97.38 76 ASN A N 1
ATOM 613 C CA . ASN A 1 76 ? 2.818 -6.448 -6.393 1.00 97.38 76 ASN A CA 1
ATOM 614 C C . ASN A 1 76 ? 4.357 -6.475 -6.365 1.00 97.38 76 ASN A C 1
ATOM 616 O O . ASN A 1 76 ? 5.021 -6.001 -7.288 1.00 97.38 76 ASN A O 1
ATOM 620 N N . TYR A 1 77 ? 4.936 -7.125 -5.352 1.00 95.88 77 TYR A N 1
ATOM 621 C CA . TYR A 1 77 ? 6.379 -7.258 -5.170 1.00 95.88 77 TYR A CA 1
ATOM 622 C C . TYR A 1 77 ? 7.060 -8.106 -6.259 1.00 95.88 77 TYR A C 1
ATOM 624 O O . TYR A 1 77 ? 8.285 -8.078 -6.387 1.00 95.88 77 TYR A O 1
ATOM 632 N N . ARG A 1 78 ? 6.295 -8.811 -7.111 1.00 97.50 78 ARG A N 1
ATOM 633 C CA . ARG A 1 78 ? 6.839 -9.569 -8.255 1.00 97.50 78 ARG A CA 1
ATOM 634 C C . ARG A 1 78 ? 7.664 -8.700 -9.202 1.00 97.50 78 ARG A C 1
ATOM 636 O O . ARG A 1 78 ? 8.611 -9.193 -9.802 1.00 97.50 78 ARG A O 1
ATOM 643 N N . HIS A 1 79 ? 7.317 -7.421 -9.336 1.00 96.38 79 HIS A N 1
ATOM 644 C CA . HIS A 1 79 ? 8.067 -6.464 -10.150 1.00 96.38 79 HIS A CA 1
ATOM 645 C C . HIS A 1 79 ? 9.461 -6.231 -9.562 1.00 96.38 79 HIS A C 1
ATOM 647 O O . HIS A 1 79 ? 10.456 -6.274 -10.273 1.00 96.38 79 HIS A O 1
ATOM 653 N N . THR A 1 80 ? 9.567 -6.092 -8.237 1.00 93.38 80 THR A N 1
ATOM 654 C CA . THR A 1 80 ? 10.870 -6.000 -7.565 1.00 93.38 80 THR A CA 1
ATOM 655 C C . THR A 1 80 ? 11.670 -7.292 -7.693 1.00 93.38 80 THR A C 1
ATOM 657 O O . THR A 1 80 ? 12.850 -7.233 -8.020 1.00 93.38 80 THR A O 1
ATOM 660 N N . LEU A 1 81 ? 11.042 -8.456 -7.490 1.00 93.88 81 LEU A N 1
ATOM 661 C CA . LEU A 1 81 ? 11.726 -9.744 -7.650 1.00 93.88 81 LEU A CA 1
ATOM 662 C C . LEU A 1 81 ? 12.289 -9.927 -9.063 1.00 93.88 81 LEU A C 1
ATOM 664 O O . LEU A 1 81 ? 13.350 -10.528 -9.211 1.00 93.88 81 LEU A O 1
ATOM 668 N N . GLN A 1 82 ? 11.625 -9.372 -10.083 1.00 93.88 82 GLN A N 1
ATOM 669 C CA . GLN A 1 82 ? 12.098 -9.463 -11.461 1.00 93.88 82 GLN A CA 1
ATOM 670 C C . GLN A 1 82 ? 13.464 -8.810 -11.679 1.00 93.88 82 GLN A C 1
ATOM 672 O O . GLN A 1 82 ? 14.226 -9.291 -12.516 1.00 93.88 82 GLN A O 1
ATOM 677 N N . ILE A 1 83 ? 13.798 -7.772 -10.903 1.00 91.31 83 ILE A N 1
ATOM 678 C CA . ILE A 1 83 ? 15.090 -7.071 -10.969 1.00 91.31 83 ILE A CA 1
ATOM 679 C C . ILE A 1 83 ? 16.254 -8.048 -10.747 1.00 91.31 83 ILE A C 1
ATOM 681 O O . ILE A 1 83 ? 17.265 -7.969 -11.441 1.00 91.31 83 ILE A O 1
ATOM 685 N N . GLU A 1 84 ? 16.093 -8.990 -9.816 1.00 85.12 84 GLU A N 1
ATOM 686 C CA . GLU A 1 84 ? 17.087 -10.028 -9.508 1.00 85.12 84 GLU A CA 1
ATOM 687 C C . GLU A 1 84 ? 16.839 -11.325 -10.296 1.00 85.12 84 GLU A C 1
ATOM 689 O O . GLU A 1 84 ? 17.768 -12.065 -10.624 1.00 85.12 84 GLU A O 1
ATOM 694 N N . HIS A 1 85 ? 15.578 -11.619 -10.616 1.00 77.38 85 HIS A N 1
ATOM 695 C CA . HIS A 1 85 ? 15.144 -12.876 -11.213 1.00 77.38 85 HIS A CA 1
ATOM 696 C C . HIS A 1 85 ? 14.344 -12.627 -12.489 1.00 77.38 85 HIS A C 1
ATOM 698 O O . HIS A 1 85 ? 13.153 -12.363 -12.459 1.00 77.38 85 HIS A O 1
ATOM 704 N N . LYS A 1 86 ? 14.957 -12.805 -13.656 1.00 76.00 86 LYS A N 1
ATOM 705 C CA . LYS A 1 86 ? 14.340 -12.436 -14.944 1.00 76.00 86 LYS A CA 1
ATOM 706 C C . LYS A 1 86 ? 13.078 -13.226 -15.349 1.00 76.00 86 LYS A C 1
ATOM 708 O O . LYS A 1 86 ? 12.523 -12.935 -16.400 1.00 76.00 86 LYS A O 1
ATOM 713 N N . SER A 1 87 ? 12.631 -14.223 -14.578 1.00 92.94 87 SER A N 1
ATOM 714 C CA . SER A 1 87 ? 11.448 -15.047 -14.886 1.00 92.94 87 SER A CA 1
ATOM 715 C C . SER A 1 87 ? 10.176 -14.453 -14.257 1.00 92.94 87 SER A C 1
ATOM 717 O O . SER A 1 87 ? 10.016 -14.535 -13.032 1.00 92.94 87 SER A O 1
ATOM 719 N N . PRO A 1 88 ? 9.237 -13.881 -15.043 1.00 93.31 88 PRO A N 1
ATOM 720 C CA . PRO A 1 88 ? 8.055 -13.212 -14.490 1.00 93.31 88 PRO A CA 1
ATOM 721 C C . PRO A 1 88 ? 7.111 -14.164 -13.745 1.00 93.31 88 PRO A C 1
ATOM 723 O O . PRO A 1 88 ? 6.607 -13.822 -12.674 1.00 93.31 88 PRO A O 1
ATOM 726 N N . ASN A 1 89 ? 6.908 -15.376 -14.274 1.00 95.50 89 ASN A N 1
ATOM 727 C CA . ASN A 1 89 ? 6.042 -16.383 -13.654 1.00 95.50 89 ASN A CA 1
ATOM 728 C C . ASN A 1 89 ? 6.595 -16.845 -12.303 1.00 95.50 89 ASN A C 1
ATOM 730 O O . ASN A 1 89 ? 5.849 -16.911 -11.325 1.00 95.50 89 ASN A O 1
ATOM 734 N N . ASP A 1 90 ? 7.902 -17.107 -12.222 1.00 96.31 90 ASP A N 1
ATOM 735 C CA . ASP A 1 90 ? 8.527 -17.498 -10.957 1.00 96.31 90 ASP A CA 1
ATOM 736 C C . ASP A 1 90 ? 8.450 -16.362 -9.937 1.00 96.31 90 ASP A C 1
ATOM 738 O O . ASP A 1 90 ? 8.160 -16.603 -8.766 1.00 96.31 90 ASP A O 1
ATOM 742 N N . CYS A 1 91 ? 8.646 -15.114 -10.373 1.00 97.12 91 CYS A N 1
ATOM 743 C CA . CYS A 1 91 ? 8.515 -13.944 -9.509 1.00 97.12 91 CYS A CA 1
ATOM 744 C C . CYS A 1 91 ? 7.096 -13.777 -8.963 1.00 97.12 91 CYS A C 1
ATOM 746 O O . CYS A 1 91 ? 6.939 -13.485 -7.779 1.00 97.12 91 CYS A O 1
ATOM 748 N N . TYR A 1 92 ? 6.066 -13.997 -9.784 1.00 98.00 92 TYR A N 1
ATOM 749 C CA . TYR A 1 92 ? 4.676 -13.963 -9.331 1.00 98.00 92 TYR A CA 1
ATOM 750 C C . TYR A 1 92 ? 4.414 -15.008 -8.237 1.00 98.00 92 TYR A C 1
ATOM 752 O O . TYR A 1 92 ? 3.928 -14.663 -7.158 1.00 98.00 92 TYR A O 1
ATOM 760 N N . TRP A 1 93 ? 4.784 -16.271 -8.473 1.00 97.50 93 TRP A N 1
ATOM 761 C CA . TRP A 1 93 ? 4.551 -17.341 -7.498 1.00 97.50 93 TRP A CA 1
ATOM 762 C C . TRP A 1 93 ? 5.365 -17.153 -6.221 1.00 97.50 93 TRP A C 1
ATOM 764 O O . TRP A 1 93 ? 4.833 -17.335 -5.126 1.00 97.50 93 TRP A O 1
ATOM 774 N N . ARG A 1 94 ? 6.625 -16.717 -6.336 1.00 96.81 94 ARG A N 1
ATOM 775 C CA . ARG A 1 94 ? 7.455 -16.363 -5.178 1.00 96.81 94 ARG A CA 1
ATOM 776 C C . ARG A 1 94 ? 6.813 -15.250 -4.359 1.00 96.81 94 ARG A C 1
ATOM 778 O O . ARG A 1 94 ? 6.661 -15.412 -3.152 1.00 96.81 94 ARG A O 1
ATOM 785 N N . ALA A 1 95 ? 6.381 -14.168 -5.003 1.00 97.62 95 ALA A N 1
ATOM 786 C CA . ALA A 1 95 ? 5.718 -13.056 -4.332 1.00 97.62 95 ALA A CA 1
ATOM 787 C C . ALA A 1 95 ? 4.438 -13.511 -3.608 1.00 97.62 95 ALA A C 1
ATOM 789 O O . ALA A 1 95 ? 4.243 -13.198 -2.436 1.00 97.62 95 ALA A O 1
ATOM 790 N N . LYS A 1 96 ? 3.614 -14.341 -4.256 1.00 98.12 96 LYS A N 1
ATOM 791 C CA . LYS A 1 96 ? 2.401 -14.918 -3.659 1.00 98.12 96 LYS A CA 1
ATOM 792 C C . LYS A 1 96 ? 2.696 -15.757 -2.412 1.00 98.12 96 LYS A C 1
ATOM 794 O O . LYS A 1 96 ? 2.053 -15.586 -1.376 1.00 98.12 96 LYS A O 1
ATOM 799 N N . ILE A 1 97 ? 3.702 -16.629 -2.484 1.00 97.94 97 ILE A N 1
ATOM 800 C CA . ILE A 1 97 ? 4.141 -17.452 -1.347 1.00 97.94 97 ILE A CA 1
ATOM 801 C C . ILE A 1 97 ? 4.679 -16.567 -0.214 1.00 97.94 97 ILE A C 1
ATOM 803 O O . ILE A 1 97 ? 4.389 -16.823 0.954 1.00 97.94 97 ILE A O 1
ATOM 807 N N . MET A 1 98 ? 5.409 -15.489 -0.528 1.00 97.31 98 MET A N 1
ATOM 808 C CA . MET A 1 98 ? 5.873 -14.530 0.483 1.00 97.31 98 MET A CA 1
ATOM 809 C C . MET A 1 98 ? 4.709 -13.918 1.269 1.00 97.31 98 MET A C 1
ATOM 811 O O . MET A 1 98 ? 4.805 -13.811 2.492 1.00 97.31 98 MET A O 1
ATOM 815 N N . GLY A 1 99 ? 3.609 -13.567 0.596 1.00 98.25 99 GLY A N 1
ATOM 816 C CA . GLY A 1 99 ? 2.387 -13.086 1.242 1.00 98.25 99 GLY A CA 1
ATOM 817 C C . GLY A 1 99 ? 1.768 -14.118 2.182 1.00 98.25 99 GLY A C 1
ATOM 818 O O . GLY A 1 99 ? 1.510 -13.820 3.348 1.00 98.25 99 GLY A O 1
ATOM 819 N N . GLN A 1 100 ? 1.597 -15.354 1.709 1.00 98.38 100 GLN A N 1
ATOM 820 C CA . GLN A 1 100 ? 1.070 -16.461 2.520 1.00 98.38 100 GLN A CA 1
ATOM 821 C C . GLN A 1 100 ? 1.933 -16.724 3.759 1.00 98.38 100 GLN A C 1
ATOM 823 O O . GLN A 1 100 ? 1.422 -16.851 4.873 1.00 98.38 100 GLN A O 1
ATOM 828 N N . HIS A 1 101 ? 3.255 -16.752 3.585 1.00 98.44 101 HIS A N 1
ATOM 829 C CA . HIS A 1 101 ? 4.185 -16.944 4.689 1.00 98.44 101 HIS A CA 1
ATOM 830 C C . HIS A 1 101 ? 4.159 -15.771 5.675 1.00 98.44 101 HIS A C 1
ATOM 832 O O . HIS A 1 101 ? 4.255 -15.993 6.881 1.00 98.44 101 HIS A O 1
ATOM 838 N N . TRP A 1 102 ? 4.020 -14.533 5.193 1.00 98.69 102 TRP A N 1
ATOM 839 C CA . TRP A 1 102 ? 3.884 -13.367 6.065 1.00 98.69 102 TRP A CA 1
ATOM 840 C C . TRP A 1 102 ? 2.646 -13.484 6.960 1.00 98.69 102 TRP A C 1
ATOM 842 O O . TRP A 1 102 ? 2.764 -13.315 8.175 1.00 98.69 102 TRP A O 1
ATOM 852 N N . VAL A 1 103 ? 1.493 -13.855 6.386 1.00 98.56 103 VAL A N 1
ATOM 853 C CA . VAL A 1 103 ? 0.248 -14.076 7.142 1.00 98.56 103 VAL A CA 1
ATOM 854 C C . VAL A 1 103 ? 0.432 -15.180 8.182 1.00 98.56 103 VAL A C 1
ATOM 856 O O . VAL A 1 103 ? 0.084 -14.987 9.345 1.00 98.56 103 VAL A O 1
ATOM 859 N N . ALA A 1 104 ? 1.022 -16.316 7.797 1.00 98.44 104 ALA A N 1
ATOM 860 C CA . ALA A 1 104 ? 1.242 -17.436 8.709 1.00 98.44 104 ALA A CA 1
ATOM 861 C C . ALA A 1 104 ? 2.105 -17.036 9.918 1.00 98.44 104 ALA A C 1
ATOM 863 O O . ALA A 1 104 ? 1.722 -17.289 11.062 1.00 98.44 104 ALA A O 1
ATOM 864 N N . ARG A 1 105 ? 3.233 -16.352 9.681 1.00 98.00 105 ARG A N 1
ATOM 865 C CA . ARG A 1 105 ? 4.164 -15.929 10.743 1.00 98.00 105 ARG A CA 1
ATOM 866 C C . ARG A 1 105 ? 3.598 -14.837 11.652 1.00 98.00 105 ARG A C 1
ATOM 868 O O . ARG A 1 105 ? 3.930 -14.811 12.832 1.00 98.00 105 ARG A O 1
ATOM 875 N N . ASN A 1 106 ? 2.742 -13.961 11.128 1.00 98.50 106 ASN A N 1
ATOM 876 C CA . ASN A 1 106 ? 2.158 -12.847 11.883 1.00 98.50 106 ASN A CA 1
ATOM 877 C C . ASN A 1 106 ? 0.744 -13.135 12.411 1.00 98.50 106 ASN A C 1
ATOM 879 O O . ASN A 1 106 ? 0.134 -12.266 13.034 1.00 98.50 106 ASN A O 1
ATOM 883 N N . SER A 1 107 ? 0.230 -14.351 12.214 1.00 98.25 107 SER A N 1
ATOM 884 C CA . SER A 1 107 ? -1.115 -14.773 12.631 1.00 98.25 107 SER A CA 1
ATOM 885 C C . SER A 1 107 ? -1.392 -14.516 14.117 1.00 98.25 107 SER A C 1
ATOM 887 O O . SER A 1 107 ? -2.412 -13.918 14.451 1.00 98.25 107 SER A O 1
ATOM 889 N N . ASN A 1 108 ? -0.451 -14.857 15.001 1.00 98.31 108 ASN A N 1
ATOM 890 C CA . ASN A 1 108 ? -0.572 -14.616 16.445 1.00 98.31 108 ASN A CA 1
ATOM 891 C C . ASN A 1 108 ? -0.672 -13.124 16.802 1.00 98.31 108 ASN A C 1
ATOM 893 O O . ASN A 1 108 ? -1.294 -12.770 17.801 1.00 98.31 108 ASN A O 1
ATOM 897 N N . ILE A 1 109 ? -0.049 -12.242 16.014 1.00 98.50 109 ILE A N 1
ATOM 898 C CA . ILE A 1 109 ? -0.136 -10.788 16.208 1.00 98.50 109 ILE A CA 1
ATOM 899 C C . ILE A 1 109 ? -1.459 -10.266 15.631 1.00 98.50 109 ILE A C 1
ATOM 901 O O . ILE A 1 109 ? -2.134 -9.469 16.272 1.00 98.50 109 ILE A O 1
ATOM 905 N N . LEU A 1 110 ? -1.874 -10.752 14.459 1.00 98.38 110 LEU A N 1
ATOM 906 C CA . LEU A 1 110 ? -3.150 -10.393 13.828 1.00 98.38 110 LEU A CA 1
ATOM 907 C C . LEU A 1 110 ? -4.358 -10.757 14.698 1.00 98.38 110 LEU A C 1
ATOM 909 O O . LEU A 1 110 ? -5.293 -9.970 14.801 1.00 98.38 110 LEU A O 1
ATOM 913 N N . GLN A 1 111 ? -4.318 -11.902 15.381 1.00 98.25 111 GLN A N 1
ATOM 914 C CA . GLN A 1 111 ? -5.359 -12.328 16.324 1.00 98.25 111 GLN A CA 1
ATOM 915 C C . GLN A 1 111 ? -5.528 -11.383 17.525 1.00 98.25 111 GLN A C 1
ATOM 917 O O . GLN A 1 111 ? -6.551 -11.445 18.200 1.00 98.25 111 GLN A O 1
ATOM 922 N N . GLN A 1 112 ? -4.566 -10.492 17.782 1.00 98.25 112 GLN A N 1
ATOM 923 C CA . GLN A 1 112 ? -4.657 -9.483 18.840 1.00 98.25 112 GLN A CA 1
ATOM 924 C C . GLN A 1 112 ? -5.385 -8.207 18.388 1.00 98.25 112 GLN A C 1
ATOM 926 O O . GLN A 1 112 ? -5.576 -7.304 19.205 1.00 98.25 112 GLN A O 1
ATOM 931 N N . LEU A 1 113 ? -5.792 -8.089 17.116 1.00 98.06 113 LEU A N 1
ATOM 932 C CA . LEU A 1 113 ? -6.670 -7.001 16.681 1.00 98.06 113 LEU A CA 1
ATOM 933 C C . LEU A 1 113 ? -8.025 -7.120 17.388 1.00 98.06 113 LEU A C 1
ATOM 935 O O . LEU A 1 113 ? -8.751 -8.094 17.217 1.00 98.06 113 LEU A O 1
ATOM 939 N N . ALA A 1 114 ? -8.369 -6.098 18.167 1.00 97.81 114 ALA A N 1
ATOM 940 C CA . ALA A 1 114 ? -9.610 -6.030 18.934 1.00 97.81 114 ALA A CA 1
ATOM 941 C C . ALA A 1 114 ? -10.825 -5.654 18.069 1.00 97.81 114 ALA A C 1
ATOM 943 O O . ALA A 1 114 ? -11.966 -5.812 18.497 1.00 97.81 114 ALA A O 1
ATOM 944 N N . ILE A 1 115 ? -10.582 -5.137 16.864 1.00 97.56 115 ILE A N 1
ATOM 945 C CA . ILE A 1 115 ? -11.617 -4.777 15.894 1.00 97.56 115 ILE A CA 1
ATOM 946 C C . ILE A 1 115 ? -11.758 -5.878 14.839 1.00 97.56 115 ILE A C 1
ATOM 948 O O . ILE A 1 115 ? -10.752 -6.500 14.483 1.00 97.56 115 ILE A O 1
ATOM 952 N N . PRO A 1 116 ? -12.969 -6.107 14.293 1.00 98.31 116 PRO A N 1
ATOM 953 C CA . PRO A 1 116 ? -13.165 -7.034 13.188 1.00 98.31 116 PRO A CA 1
ATOM 954 C C . PRO A 1 116 ? -12.194 -6.747 12.046 1.00 98.31 116 PRO A C 1
ATOM 956 O O . PRO A 1 116 ? -12.035 -5.592 11.634 1.00 98.31 116 PRO A O 1
ATOM 959 N N . TYR A 1 117 ? -11.566 -7.795 11.516 1.00 98.69 117 TYR A N 1
ATOM 960 C CA . TYR A 1 117 ? -10.643 -7.650 10.402 1.00 98.69 117 TYR A CA 1
ATOM 961 C C . TYR A 1 117 ? -10.809 -8.721 9.331 1.00 98.69 117 TYR A C 1
ATOM 963 O O . TYR A 1 117 ? -11.316 -9.812 9.576 1.00 98.69 117 TYR A O 1
ATOM 971 N N . GLU A 1 118 ? -10.373 -8.376 8.125 1.00 98.56 118 GLU A N 1
ATOM 972 C CA . GLU A 1 118 ? -10.331 -9.264 6.966 1.00 98.56 118 GLU A CA 1
ATOM 973 C C . GLU A 1 118 ? -8.977 -9.090 6.278 1.00 98.56 118 GLU A C 1
ATOM 975 O O . GLU A 1 118 ? -8.460 -7.972 6.200 1.00 98.56 118 GLU A O 1
ATOM 980 N N . ILE A 1 119 ? -8.387 -10.191 5.816 1.00 98.75 119 ILE A N 1
ATOM 981 C CA . ILE A 1 119 ? -7.096 -10.180 5.128 1.00 98.75 119 ILE A CA 1
ATOM 982 C C . ILE A 1 119 ? -7.350 -10.254 3.626 1.00 98.75 119 ILE A C 1
ATOM 984 O O . ILE A 1 119 ? -8.028 -11.162 3.145 1.00 98.75 119 ILE A O 1
ATOM 988 N N . PHE A 1 120 ? -6.769 -9.317 2.886 1.00 98.50 120 PHE A N 1
ATOM 989 C CA . PHE A 1 120 ? -6.781 -9.306 1.431 1.00 98.50 120 PHE A CA 1
ATOM 990 C C . PHE A 1 120 ? -5.373 -9.464 0.877 1.00 98.50 120 PHE A C 1
ATOM 992 O O . PHE A 1 120 ? -4.418 -8.897 1.400 1.00 98.50 120 PHE A O 1
ATOM 999 N N . HIS A 1 121 ? -5.276 -10.218 -0.213 1.00 98.56 121 HIS A N 1
ATOM 1000 C CA . HIS A 1 121 ? -4.065 -10.361 -1.015 1.00 98.56 121 HIS A CA 1
ATOM 1001 C C . HIS A 1 121 ? -4.147 -9.473 -2.254 1.00 98.56 121 HIS A C 1
ATOM 1003 O O . HIS A 1 121 ? -5.248 -9.148 -2.712 1.00 98.56 121 HIS A O 1
ATOM 1009 N N . TRP A 1 122 ? -2.9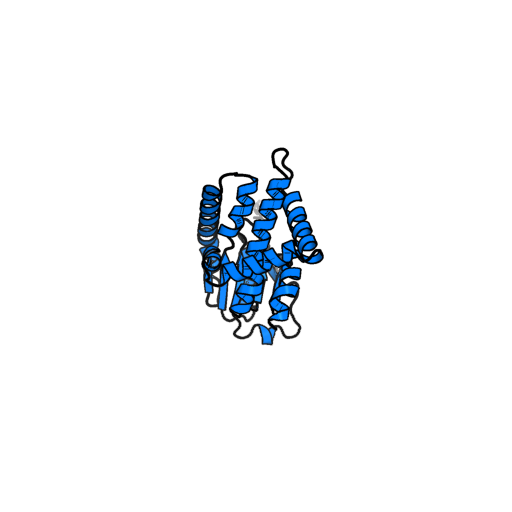94 -9.091 -2.803 1.00 98.56 122 TRP A N 1
ATOM 1010 C CA . TRP A 1 122 ? -2.902 -8.088 -3.865 1.00 98.56 122 TRP A CA 1
ATOM 1011 C C . TRP A 1 122 ? -3.686 -8.446 -5.130 1.00 98.56 122 TRP A C 1
ATOM 1013 O O . TRP A 1 122 ? -4.378 -7.594 -5.691 1.00 98.56 122 TRP A O 1
ATOM 1023 N N . ASP A 1 123 ? -3.717 -9.731 -5.483 1.00 98.44 123 ASP A N 1
ATOM 1024 C CA . ASP A 1 123 ? -4.494 -10.251 -6.614 1.00 98.44 123 ASP A CA 1
ATOM 1025 C C . ASP A 1 123 ? -5.989 -9.917 -6.545 1.00 98.44 123 ASP A C 1
ATOM 1027 O O . ASP A 1 123 ? -6.630 -9.788 -7.586 1.00 98.44 123 ASP A O 1
ATOM 1031 N N . ARG A 1 124 ? -6.561 -9.718 -5.347 1.00 98.19 124 ARG A N 1
ATOM 1032 C CA . ARG A 1 124 ? -7.963 -9.291 -5.207 1.00 98.19 124 ARG A CA 1
ATOM 1033 C C . ARG A 1 124 ? -8.234 -8.009 -5.994 1.00 98.19 124 ARG A C 1
ATOM 1035 O O . ARG A 1 124 ? -9.294 -7.884 -6.601 1.00 98.19 124 ARG A O 1
ATOM 1042 N N . TRP A 1 125 ? -7.296 -7.065 -5.965 1.00 98.31 125 TRP A N 1
ATOM 1043 C CA . TRP A 1 125 ? -7.447 -5.786 -6.650 1.00 98.31 125 TRP A CA 1
ATOM 1044 C C . TRP A 1 125 ? -7.055 -5.869 -8.112 1.00 98.31 125 TRP A C 1
ATOM 1046 O O . TRP A 1 125 ? -7.715 -5.238 -8.924 1.00 98.31 125 TRP A O 1
ATOM 1056 N N . LEU A 1 126 ? -6.061 -6.689 -8.462 1.00 97.81 126 LEU A N 1
ATOM 1057 C CA . LEU A 1 126 ? -5.709 -6.929 -9.865 1.00 97.81 126 LEU A CA 1
ATOM 1058 C C . LEU A 1 126 ? -6.858 -7.587 -10.642 1.00 97.81 126 LEU A C 1
ATOM 1060 O O . LEU A 1 126 ? -7.046 -7.313 -11.822 1.00 97.81 126 LEU A O 1
ATOM 1064 N N . CYS A 1 127 ? -7.662 -8.407 -9.966 1.00 97.94 127 CYS A N 1
ATOM 1065 C CA . CYS A 1 127 ? -8.865 -9.021 -10.524 1.00 97.94 127 CYS A CA 1
ATOM 1066 C C . CYS A 1 127 ? -10.114 -8.125 -10.439 1.00 97.94 127 CYS A C 1
ATOM 1068 O O . CYS A 1 127 ? -11.195 -8.550 -10.852 1.00 97.94 127 CYS A O 1
ATOM 1070 N N . HIS A 1 128 ? -10.019 -6.913 -9.881 1.00 98.44 128 HIS A N 1
ATOM 1071 C CA . HIS A 1 128 ? -11.172 -6.024 -9.786 1.00 98.44 128 HIS A CA 1
ATOM 1072 C C . HIS A 1 128 ? -11.546 -5.485 -11.180 1.00 98.44 128 HIS A C 1
ATOM 1074 O O . HIS A 1 128 ? -10.660 -5.011 -11.890 1.00 98.44 128 HIS A O 1
ATOM 1080 N N . PRO A 1 129 ? -12.837 -5.447 -11.574 1.00 98.31 129 PRO A N 1
ATOM 1081 C CA . PRO A 1 129 ? -13.238 -5.031 -12.924 1.00 98.31 129 PRO A CA 1
ATOM 1082 C C . PRO A 1 129 ? -12.736 -3.642 -13.341 1.00 98.31 129 PRO A C 1
ATOM 1084 O O . PRO A 1 129 ? -12.440 -3.413 -14.507 1.00 98.31 129 PRO A O 1
ATOM 1087 N N . ARG A 1 130 ? -12.608 -2.722 -12.378 1.00 98.25 130 ARG A N 1
ATOM 1088 C CA . ARG A 1 130 ? -12.138 -1.341 -12.603 1.00 98.25 130 ARG A CA 1
ATOM 1089 C C . ARG A 1 130 ? -10.616 -1.174 -12.568 1.00 98.25 130 ARG A C 1
ATOM 1091 O O . ARG A 1 130 ? -10.128 -0.073 -12.792 1.00 98.25 130 ARG A O 1
ATOM 1098 N N . TYR A 1 131 ? -9.855 -2.227 -12.262 1.00 98.56 131 TYR A N 1
ATOM 1099 C CA . TYR A 1 131 ? -8.396 -2.128 -12.165 1.00 98.56 131 TYR A CA 1
ATOM 1100 C C . TYR A 1 131 ? -7.766 -1.688 -13.487 1.00 98.56 131 TYR A C 1
ATOM 1102 O O . TYR A 1 131 ? -6.970 -0.752 -13.494 1.00 98.56 131 TYR A O 1
ATOM 1110 N N . ASN A 1 132 ? -8.164 -2.307 -14.601 1.00 98.50 132 ASN A N 1
ATOM 1111 C CA . ASN A 1 132 ? -7.607 -1.979 -15.914 1.00 98.50 132 ASN A CA 1
ATOM 1112 C C . ASN A 1 132 ? -7.888 -0.522 -16.310 1.00 98.50 132 ASN A C 1
ATOM 1114 O O . ASN A 1 132 ? -6.991 0.137 -16.828 1.00 98.50 132 ASN A O 1
ATOM 1118 N N . ASP A 1 133 ? -9.074 0.007 -15.994 1.00 98.44 133 ASP A N 1
ATOM 1119 C CA . ASP A 1 133 ? -9.416 1.412 -16.256 1.00 98.44 133 ASP A CA 1
ATOM 1120 C C . ASP A 1 133 ? -8.466 2.361 -15.519 1.00 98.44 133 ASP A C 1
ATOM 1122 O O . ASP A 1 133 ? -7.929 3.306 -16.099 1.00 98.44 133 ASP A O 1
ATOM 1126 N N . TYR A 1 134 ? -8.223 2.096 -14.234 1.00 98.56 134 TYR A N 1
ATOM 1127 C CA . TYR A 1 134 ? -7.344 2.932 -13.424 1.00 98.56 134 TYR A CA 1
ATOM 1128 C C . TYR A 1 134 ? -5.871 2.752 -13.760 1.00 98.56 134 TYR A C 1
ATOM 1130 O O . TYR A 1 134 ? -5.122 3.729 -13.730 1.00 98.56 134 TYR A O 1
ATOM 1138 N N . LYS A 1 135 ? -5.448 1.543 -14.137 1.00 98.62 135 LYS A N 1
ATOM 1139 C CA . LYS A 1 135 ? -4.094 1.319 -14.644 1.00 98.62 135 LYS A CA 1
ATOM 1140 C C . LYS A 1 135 ? -3.875 2.100 -15.937 1.00 98.62 135 LYS A C 1
ATOM 1142 O O . LYS A 1 135 ? -2.891 2.829 -16.022 1.00 98.62 135 LYS A O 1
ATOM 1147 N N . GLN A 1 136 ? -4.828 2.052 -16.871 1.00 98.69 136 GLN A N 1
ATOM 1148 C CA . GLN A 1 136 ? -4.777 2.839 -18.103 1.00 98.69 136 GLN A CA 1
ATOM 1149 C C . GLN A 1 136 ? -4.777 4.345 -17.819 1.00 98.69 136 GLN A C 1
ATOM 1151 O O . GLN A 1 136 ? -4.041 5.088 -18.463 1.00 98.69 136 GLN A O 1
ATOM 1156 N N . GLN A 1 137 ? -5.560 4.815 -16.844 1.00 98.62 137 GLN A N 1
ATOM 1157 C CA . GLN A 1 137 ? -5.540 6.221 -16.436 1.00 98.62 137 GLN A CA 1
ATOM 1158 C C . GLN A 1 137 ? -4.154 6.643 -15.924 1.00 98.62 137 GLN A C 1
ATOM 1160 O O . GLN A 1 137 ? -3.648 7.689 -16.326 1.00 98.62 137 GLN A O 1
ATOM 1165 N N . VAL A 1 138 ? -3.533 5.838 -15.058 1.00 98.75 138 VAL A N 1
ATOM 1166 C CA . VAL A 1 138 ? -2.184 6.103 -14.533 1.00 98.75 138 VAL A CA 1
ATOM 1167 C C . VAL A 1 138 ? -1.132 6.053 -15.642 1.00 98.75 138 VAL A C 1
ATOM 1169 O O . VAL A 1 138 ? -0.247 6.908 -15.669 1.00 98.75 138 VAL A O 1
ATOM 1172 N N . ASP A 1 139 ? -1.233 5.104 -16.575 1.00 98.69 139 ASP A N 1
ATOM 1173 C CA . ASP A 1 139 ? -0.341 5.030 -17.737 1.00 98.69 139 ASP A CA 1
ATOM 1174 C C . ASP A 1 139 ? -0.489 6.265 -18.634 1.00 98.69 139 ASP A C 1
ATOM 1176 O O . ASP A 1 139 ? 0.507 6.911 -18.952 1.00 98.69 139 ASP A O 1
ATOM 1180 N N . ASN A 1 140 ? -1.721 6.686 -18.932 1.00 98.69 140 ASN A N 1
ATOM 1181 C CA . ASN A 1 140 ? -1.981 7.894 -19.716 1.00 98.69 140 ASN A CA 1
ATOM 1182 C C . ASN A 1 140 ? -1.412 9.153 -19.045 1.00 98.69 140 ASN A C 1
ATOM 1184 O O . ASN A 1 140 ? -0.842 10.000 -19.731 1.00 98.69 140 ASN A O 1
ATOM 1188 N N . LEU A 1 141 ? -1.547 9.288 -17.720 1.00 98.62 141 LEU A N 1
ATOM 1189 C CA . LEU A 1 141 ? -0.942 10.396 -16.973 1.00 98.62 141 LEU A CA 1
ATOM 1190 C C . LEU A 1 141 ? 0.589 10.344 -17.051 1.00 98.62 141 LEU A C 1
ATOM 1192 O O . LEU A 1 141 ? 1.232 11.366 -17.263 1.00 98.62 141 LEU A O 1
ATOM 1196 N N . PHE A 1 142 ? 1.187 9.161 -16.927 1.00 98.62 142 PHE A N 1
ATOM 1197 C CA . PHE A 1 142 ? 2.634 8.994 -17.046 1.00 98.62 142 PHE A CA 1
ATOM 1198 C C . PHE A 1 142 ? 3.165 9.367 -18.441 1.00 98.62 142 PHE A C 1
ATOM 1200 O O . PHE A 1 142 ? 4.221 9.998 -18.564 1.00 98.62 142 PHE A O 1
ATOM 1207 N N . ASP A 1 143 ? 2.432 9.025 -19.495 1.00 98.38 143 ASP A N 1
ATOM 1208 C CA . ASP A 1 143 ? 2.863 9.289 -20.867 1.00 98.38 143 ASP A CA 1
ATOM 1209 C C . ASP A 1 143 ? 2.678 10.764 -21.256 1.00 98.38 143 ASP A C 1
ATOM 1211 O O . ASP A 1 143 ? 3.538 11.341 -21.930 1.00 98.38 143 ASP A O 1
ATOM 1215 N N . ASN A 1 144 ? 1.613 11.410 -20.772 1.00 98.31 144 ASN A N 1
ATOM 1216 C CA . ASN A 1 144 ? 1.200 12.728 -21.260 1.00 98.31 144 ASN A CA 1
ATOM 1217 C C . ASN A 1 144 ? 1.480 13.894 -20.298 1.00 98.31 144 ASN A C 1
ATOM 1219 O O . ASN A 1 144 ? 1.627 15.016 -20.772 1.00 98.31 144 ASN A O 1
ATOM 1223 N N . GLU A 1 145 ? 1.632 13.661 -18.989 1.00 98.38 145 GLU A N 1
ATOM 1224 C CA . GLU A 1 145 ? 1.849 14.72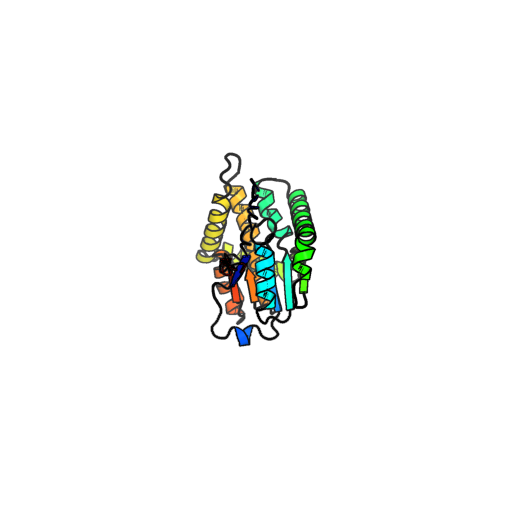4 -17.995 1.00 98.38 145 GLU A CA 1
ATOM 1225 C C . GLU A 1 145 ? 3.308 14.745 -17.496 1.00 98.38 145 GLU A C 1
ATOM 1227 O O . GLU A 1 145 ? 3.708 13.896 -16.689 1.00 98.38 145 GLU A O 1
ATOM 1232 N N . PRO A 1 146 ? 4.144 15.720 -17.916 1.00 98.12 146 PRO A N 1
ATOM 1233 C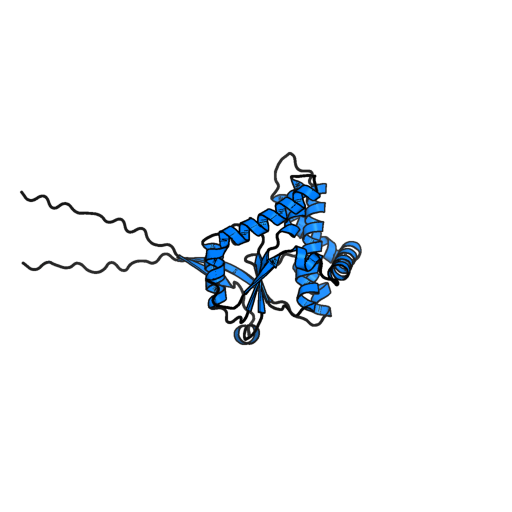 CA . PRO A 1 146 ? 5.572 15.722 -17.591 1.00 98.12 146 PRO A CA 1
ATOM 1234 C C . PRO A 1 146 ? 5.880 15.732 -16.089 1.00 98.12 146 PRO A C 1
ATOM 1236 O O . PRO A 1 146 ? 6.771 15.010 -15.644 1.00 98.12 146 PRO A O 1
ATOM 1239 N N . SER A 1 147 ? 5.131 16.506 -15.300 1.00 97.69 147 SER A N 1
ATOM 1240 C CA . SER A 1 147 ? 5.323 16.602 -13.845 1.00 97.69 147 SER A CA 1
ATOM 1241 C C . SER A 1 147 ? 4.940 15.306 -13.120 1.00 97.69 147 SER A C 1
ATOM 1243 O O . SER A 1 147 ? 5.599 14.903 -12.158 1.00 97.69 147 SER A O 1
ATOM 1245 N N . PHE A 1 148 ? 3.913 14.611 -13.615 1.00 98.38 148 PHE A N 1
ATOM 1246 C CA . PHE A 1 148 ? 3.510 13.297 -13.123 1.00 98.38 148 PHE A CA 1
ATOM 1247 C C . PHE A 1 148 ? 4.592 12.256 -13.422 1.00 98.38 148 PHE A C 1
ATOM 1249 O O . PHE A 1 148 ? 5.037 11.530 -12.528 1.00 98.38 148 PHE A O 1
ATOM 1256 N N . ARG A 1 149 ? 5.088 12.236 -14.664 1.00 98.62 149 ARG A N 1
ATOM 1257 C CA . ARG A 1 149 ? 6.193 11.366 -15.080 1.00 98.62 149 ARG A CA 1
ATOM 1258 C C . ARG A 1 149 ? 7.450 11.588 -14.244 1.00 98.62 149 ARG A C 1
ATOM 1260 O O . ARG A 1 149 ? 8.061 10.619 -13.793 1.00 98.62 149 ARG A O 1
ATOM 1267 N N . GLU A 1 150 ? 7.825 12.841 -13.999 1.00 98.50 150 GLU A N 1
ATOM 1268 C CA . GLU A 1 150 ? 8.988 13.188 -13.179 1.00 98.50 150 GLU A CA 1
ATOM 1269 C C . GLU A 1 150 ? 8.857 12.651 -11.744 1.00 98.50 150 GLU A C 1
ATOM 1271 O O . GLU A 1 150 ? 9.793 12.045 -11.221 1.00 98.50 150 GLU A O 1
ATOM 1276 N N . ALA A 1 151 ? 7.680 12.779 -11.124 1.00 98.56 151 ALA A N 1
ATOM 1277 C CA . ALA A 1 151 ? 7.411 12.242 -9.789 1.00 98.56 151 ALA A CA 1
ATOM 1278 C C . ALA A 1 151 ? 7.563 10.709 -9.707 1.00 98.56 151 ALA A C 1
ATOM 1280 O O . ALA A 1 151 ? 8.084 10.183 -8.710 1.00 98.56 151 ALA A O 1
ATOM 1281 N N . PHE A 1 152 ? 7.132 9.991 -10.747 1.00 98.50 152 PHE A N 1
ATOM 1282 C CA . PHE A 1 152 ? 7.304 8.542 -10.863 1.00 98.50 152 PHE A CA 1
ATOM 1283 C C . PHE A 1 152 ? 8.769 8.163 -11.048 1.00 98.50 152 PHE A C 1
ATOM 1285 O O . PHE A 1 152 ? 9.281 7.336 -10.292 1.00 98.50 152 PHE A O 1
ATOM 1292 N N . LEU A 1 153 ? 9.470 8.815 -11.978 1.00 98.25 153 LEU A N 1
ATOM 1293 C CA . LEU A 1 153 ? 10.894 8.580 -12.208 1.00 98.25 153 LEU A CA 1
ATOM 1294 C C . LEU A 1 153 ? 11.720 8.882 -10.957 1.00 98.25 153 LEU A C 1
ATOM 1296 O O . LEU A 1 153 ? 12.588 8.088 -10.598 1.00 98.25 153 LEU A O 1
ATOM 1300 N N . PHE A 1 154 ? 11.436 9.975 -10.248 1.00 97.69 154 PHE A N 1
ATOM 1301 C CA . PHE A 1 154 ? 12.090 10.304 -8.982 1.00 97.69 154 PHE A CA 1
ATOM 1302 C C . PHE A 1 154 ? 11.895 9.197 -7.937 1.00 97.69 154 PHE A C 1
ATOM 1304 O O . PHE A 1 154 ? 12.853 8.761 -7.292 1.00 97.69 154 PHE A O 1
ATOM 1311 N N . SER A 1 155 ? 10.658 8.713 -7.790 1.00 97.38 155 SER A N 1
ATOM 1312 C CA . SER A 1 155 ? 10.320 7.654 -6.832 1.00 97.38 155 SER A CA 1
ATOM 1313 C C . SER A 1 155 ? 10.999 6.327 -7.196 1.00 97.38 155 SER A C 1
ATOM 1315 O O . SER A 1 155 ? 11.597 5.698 -6.320 1.00 97.38 155 SER A O 1
ATOM 1317 N N . ALA A 1 156 ? 10.990 5.950 -8.479 1.00 96.56 156 ALA A N 1
ATOM 1318 C CA . ALA A 1 156 ? 11.643 4.745 -8.988 1.00 96.56 156 ALA A CA 1
ATOM 1319 C C . ALA A 1 156 ? 13.166 4.796 -8.806 1.00 96.56 156 ALA A C 1
ATOM 1321 O O . ALA A 1 156 ? 13.764 3.887 -8.236 1.00 96.56 156 ALA A O 1
ATOM 1322 N N . ASN A 1 157 ? 13.803 5.907 -9.186 1.00 95.19 157 ASN A N 1
ATOM 1323 C CA . ASN A 1 157 ? 15.245 6.094 -9.013 1.00 95.19 157 ASN A CA 1
ATOM 1324 C C . ASN A 1 157 ? 15.665 5.995 -7.541 1.00 95.19 157 ASN A C 1
ATOM 1326 O O . ASN A 1 157 ? 16.683 5.383 -7.220 1.00 95.19 157 ASN A O 1
ATOM 1330 N N . LYS A 1 158 ? 14.881 6.567 -6.620 1.00 93.62 158 LYS A N 1
ATOM 1331 C CA . LYS A 1 158 ? 15.156 6.467 -5.180 1.00 93.62 158 LYS A CA 1
ATOM 1332 C C . LYS A 1 158 ? 15.116 5.021 -4.677 1.00 93.62 158 LYS A C 1
ATOM 1334 O O . LYS A 1 158 ? 15.872 4.682 -3.767 1.00 93.62 158 LYS A O 1
ATOM 1339 N N . PHE A 1 159 ? 14.234 4.196 -5.234 1.00 91.12 159 PHE A N 1
ATOM 1340 C CA . PHE A 1 159 ? 14.139 2.778 -4.909 1.00 91.12 159 PHE A CA 1
ATOM 1341 C C . PHE A 1 159 ? 15.315 1.987 -5.492 1.00 91.12 159 PHE A C 1
ATOM 1343 O O . PHE A 1 159 ? 16.023 1.321 -4.740 1.00 91.12 159 PHE A O 1
ATOM 1350 N N . VAL A 1 160 ? 15.583 2.139 -6.793 1.00 91.38 160 VAL A N 1
ATOM 1351 C CA . VAL A 1 160 ? 16.656 1.425 -7.508 1.00 91.38 160 VAL A CA 1
ATOM 1352 C C . VAL A 1 160 ? 18.039 1.724 -6.929 1.00 91.38 160 VAL A C 1
ATOM 1354 O O . VAL A 1 160 ? 18.858 0.821 -6.824 1.00 91.38 160 VAL A O 1
ATOM 1357 N N . ARG A 1 161 ? 18.285 2.940 -6.422 1.00 88.94 161 ARG A N 1
ATOM 1358 C CA . ARG A 1 161 ? 19.529 3.297 -5.706 1.00 88.94 161 ARG A CA 1
ATOM 1359 C C . ARG A 1 161 ? 19.842 2.434 -4.477 1.00 88.94 161 ARG A C 1
ATOM 1361 O O . ARG A 1 161 ? 20.916 2.577 -3.910 1.00 88.94 161 ARG A O 1
ATOM 1368 N N . ARG A 1 162 ? 18.913 1.600 -4.006 1.00 82.25 162 ARG A N 1
ATOM 1369 C CA . ARG A 1 162 ? 19.154 0.645 -2.910 1.00 82.25 162 ARG A CA 1
ATOM 1370 C C . ARG A 1 162 ? 19.727 -0.681 -3.410 1.00 82.25 162 ARG A C 1
ATOM 1372 O O . ARG A 1 162 ? 20.343 -1.397 -2.632 1.00 82.25 162 ARG A O 1
ATOM 1379 N N . PHE A 1 163 ? 19.555 -0.974 -4.694 1.00 73.69 163 PHE A N 1
ATOM 1380 C CA . PHE A 1 163 ? 20.083 -2.141 -5.388 1.00 73.69 163 PHE A CA 1
ATOM 1381 C C . PHE A 1 163 ? 21.479 -1.805 -5.939 1.00 73.69 163 PHE A C 1
ATOM 1383 O O . PHE A 1 163 ? 21.703 -1.774 -7.143 1.00 73.69 163 PHE A O 1
ATOM 1390 N N . CYS A 1 164 ? 22.424 -1.477 -5.053 1.00 58.62 164 CYS A N 1
ATOM 1391 C CA . CYS A 1 164 ? 23.812 -1.158 -5.414 1.00 58.62 164 CYS A CA 1
ATOM 1392 C C . CYS A 1 164 ? 24.663 -2.428 -5.580 1.00 58.62 164 CYS A C 1
ATOM 1394 O O . CYS A 1 164 ? 25.700 -2.562 -4.933 1.00 58.62 164 CYS A O 1
ATOM 1396 N N . ASN A 1 165 ? 24.226 -3.360 -6.429 1.00 67.62 165 ASN A N 1
ATOM 1397 C CA . ASN A 1 165 ? 25.015 -4.539 -6.792 1.00 67.62 165 ASN A CA 1
ATOM 1398 C C . ASN A 1 165 ? 25.525 -4.390 -8.231 1.00 67.62 165 ASN A C 1
ATOM 1400 O O . ASN A 1 165 ? 24.795 -3.911 -9.096 1.00 67.62 165 ASN A O 1
ATOM 1404 N N . ALA A 1 166 ? 26.772 -4.805 -8.482 1.00 61.47 166 ALA A N 1
ATOM 1405 C CA . ALA A 1 166 ? 27.464 -4.597 -9.760 1.00 61.47 166 ALA A CA 1
ATOM 1406 C C . ALA A 1 166 ? 26.806 -5.301 -10.967 1.00 61.47 166 ALA A C 1
ATOM 1408 O O . ALA A 1 166 ? 27.053 -4.903 -12.101 1.00 61.47 166 ALA A O 1
ATOM 1409 N N . ASP A 1 167 ? 25.939 -6.290 -10.726 1.00 82.06 167 ASP A N 1
ATOM 1410 C CA . ASP A 1 167 ? 25.363 -7.156 -11.765 1.00 82.06 167 ASP A CA 1
ATOM 1411 C C . ASP A 1 167 ? 23.916 -6.798 -12.163 1.00 82.06 167 ASP A C 1
ATOM 1413 O O . ASP A 1 167 ? 23.280 -7.529 -12.926 1.00 82.06 167 ASP A O 1
ATOM 1417 N N . ILE A 1 168 ? 23.362 -5.695 -11.647 1.00 86.44 168 ILE A N 1
ATOM 1418 C CA . ILE A 1 168 ? 21.972 -5.299 -11.921 1.00 86.44 168 ILE A CA 1
ATOM 1419 C C . ILE A 1 168 ? 21.908 -4.340 -13.113 1.00 86.44 168 ILE A C 1
ATOM 1421 O O . ILE A 1 168 ? 22.520 -3.272 -13.111 1.00 86.44 168 ILE A O 1
ATOM 1425 N N . ASP A 1 169 ? 21.093 -4.688 -14.112 1.00 90.56 169 ASP A N 1
ATOM 1426 C CA . ASP A 1 169 ? 20.718 -3.777 -15.195 1.00 90.56 169 ASP A CA 1
ATOM 1427 C C . ASP A 1 169 ? 19.834 -2.651 -14.637 1.00 90.56 169 ASP A C 1
ATOM 1429 O O . ASP A 1 169 ? 18.660 -2.847 -14.313 1.00 90.56 169 ASP A O 1
ATOM 1433 N N . ILE A 1 170 ? 20.414 -1.455 -14.523 1.00 91.38 170 ILE A N 1
ATOM 1434 C CA . ILE A 1 170 ? 19.756 -0.274 -13.955 1.00 91.38 170 ILE A CA 1
ATOM 1435 C C . ILE A 1 170 ? 18.542 0.152 -14.790 1.00 91.38 170 ILE A C 1
ATOM 1437 O O . ILE A 1 170 ? 17.532 0.566 -14.217 1.00 91.38 170 ILE A O 1
ATOM 1441 N N . HIS A 1 171 ? 18.605 0.055 -16.121 1.00 92.31 171 HIS A N 1
ATOM 1442 C CA . HIS A 1 171 ? 17.482 0.441 -16.979 1.00 92.31 171 HIS A CA 1
ATOM 1443 C C . HIS A 1 171 ? 16.300 -0.498 -16.763 1.00 92.31 171 HIS A C 1
ATOM 1445 O O . HIS A 1 171 ? 15.176 -0.038 -16.543 1.00 92.31 171 HIS A O 1
ATOM 1451 N N . PHE A 1 172 ? 16.571 -1.803 -16.734 1.00 93.25 172 PHE A N 1
ATOM 1452 C CA . PHE A 1 172 ? 15.561 -2.802 -16.413 1.00 93.25 172 PHE A CA 1
ATOM 1453 C C . PHE A 1 172 ? 15.012 -2.622 -14.988 1.00 93.25 172 PHE A C 1
ATOM 1455 O O . PHE A 1 172 ? 13.799 -2.659 -14.785 1.00 93.25 172 PHE A O 1
ATOM 1462 N N . ALA A 1 173 ? 15.871 -2.339 -14.005 1.00 94.12 173 ALA A N 1
ATOM 1463 C CA . ALA A 1 173 ? 15.459 -2.092 -12.624 1.00 94.12 173 ALA A CA 1
ATOM 1464 C C . ALA A 1 173 ? 14.522 -0.881 -12.494 1.00 94.12 173 ALA A C 1
ATOM 1466 O O . ALA A 1 173 ? 13.515 -0.942 -11.784 1.00 94.12 173 ALA A O 1
ATOM 1467 N N . ILE A 1 174 ? 14.818 0.213 -13.205 1.00 95.88 174 ILE A N 1
ATOM 1468 C CA . ILE A 1 174 ? 13.946 1.392 -13.260 1.00 95.88 174 ILE A CA 1
ATOM 1469 C C . ILE A 1 174 ? 12.608 1.027 -13.902 1.00 95.88 174 ILE A C 1
ATOM 1471 O O . ILE A 1 174 ? 11.570 1.387 -13.351 1.00 95.88 174 ILE A O 1
ATOM 1475 N N . GLN A 1 175 ? 12.610 0.288 -15.014 1.00 96.06 175 GLN A N 1
ATOM 1476 C CA . GLN A 1 175 ? 11.380 -0.143 -15.679 1.00 96.06 175 GLN A CA 1
ATOM 1477 C C . GLN A 1 175 ? 10.495 -0.983 -14.748 1.00 96.06 175 GLN A C 1
ATOM 1479 O O . GLN A 1 175 ? 9.316 -0.676 -14.586 1.00 96.06 175 GLN A O 1
ATOM 1484 N N . GLN A 1 176 ? 11.058 -1.984 -14.070 1.00 96.31 176 GLN A N 1
ATOM 1485 C CA . GLN A 1 176 ? 10.303 -2.798 -13.113 1.00 96.31 176 GLN A CA 1
ATOM 1486 C C . GLN A 1 176 ? 9.806 -1.979 -11.916 1.00 96.31 176 GLN A C 1
ATOM 1488 O O . GLN A 1 176 ? 8.679 -2.153 -11.453 1.00 96.31 176 GLN A O 1
ATOM 1493 N N . SER A 1 177 ? 10.611 -1.032 -11.428 1.00 96.69 177 SER A N 1
ATOM 1494 C CA . SER A 1 177 ? 10.176 -0.119 -10.372 1.00 96.69 177 SER A CA 1
ATOM 1495 C C . SER A 1 177 ? 9.036 0.802 -10.822 1.00 96.69 177 SER A C 1
ATOM 1497 O O . SER A 1 177 ? 8.212 1.177 -9.989 1.00 96.69 177 SER A O 1
ATOM 1499 N N . LEU A 1 178 ? 8.973 1.186 -12.099 1.00 98.25 178 LEU A N 1
ATOM 1500 C CA . LEU A 1 178 ? 7.859 1.961 -12.643 1.00 98.25 178 LEU A CA 1
ATOM 1501 C C . LEU A 1 178 ? 6.588 1.115 -12.741 1.00 98.25 178 LEU A C 1
ATOM 1503 O O . LEU A 1 178 ? 5.534 1.600 -12.341 1.00 98.25 178 LEU A O 1
ATOM 1507 N N . GLU A 1 179 ? 6.676 -0.138 -13.195 1.00 98.25 179 GLU A N 1
ATOM 1508 C CA . GLU A 1 179 ? 5.515 -1.042 -13.236 1.00 98.25 179 GLU A CA 1
ATOM 1509 C C . GLU A 1 179 ? 4.956 -1.324 -11.837 1.00 98.25 179 GLU A C 1
ATOM 1511 O O . GLU A 1 179 ? 3.743 -1.227 -11.636 1.00 98.25 179 GLU A O 1
ATOM 1516 N N . TYR A 1 180 ? 5.835 -1.541 -10.848 1.00 98.12 180 TYR A N 1
ATOM 1517 C CA . TYR A 1 180 ? 5.459 -1.600 -9.430 1.00 98.12 180 TYR A CA 1
ATOM 1518 C C . TYR A 1 180 ? 4.636 -0.370 -9.026 1.00 98.12 180 TYR A C 1
ATOM 1520 O O . TYR A 1 180 ? 3.512 -0.499 -8.540 1.00 98.12 180 TYR A O 1
ATOM 1528 N N . LEU A 1 181 ? 5.182 0.830 -9.262 1.00 98.50 181 LEU A N 1
ATOM 1529 C CA . LEU A 1 181 ? 4.566 2.082 -8.823 1.00 98.50 181 LEU A CA 1
ATOM 1530 C C . LEU A 1 181 ? 3.252 2.364 -9.547 1.00 98.50 181 LEU A C 1
ATOM 1532 O O . LEU A 1 181 ? 2.315 2.840 -8.916 1.00 98.50 181 LEU A O 1
ATOM 1536 N N . LYS A 1 182 ? 3.166 2.091 -10.852 1.00 98.75 182 LYS A N 1
ATOM 1537 C CA . LYS A 1 182 ? 1.950 2.306 -11.648 1.00 98.75 182 LYS A CA 1
ATOM 1538 C C . LYS A 1 182 ? 0.813 1.407 -11.177 1.00 98.75 182 LYS A C 1
ATOM 1540 O O . LYS A 1 182 ? -0.304 1.883 -11.000 1.00 98.75 182 LYS A O 1
ATOM 1545 N N . GLU A 1 183 ? 1.105 0.133 -10.930 1.00 98.75 183 GLU A N 1
ATOM 1546 C CA . GLU A 1 183 ? 0.139 -0.817 -10.377 1.00 98.75 183 GLU A CA 1
ATOM 1547 C C . GLU A 1 183 ? -0.301 -0.429 -8.958 1.00 98.75 183 GLU A C 1
ATOM 1549 O O . GLU A 1 183 ? -1.498 -0.377 -8.674 1.00 98.75 183 GLU A O 1
ATOM 1554 N N . GLU A 1 184 ? 0.652 -0.095 -8.082 1.00 98.31 184 GLU A N 1
ATOM 1555 C CA . GLU A 1 184 ? 0.372 0.333 -6.708 1.00 98.31 184 GLU A CA 1
ATOM 1556 C C . GLU A 1 184 ? -0.474 1.616 -6.689 1.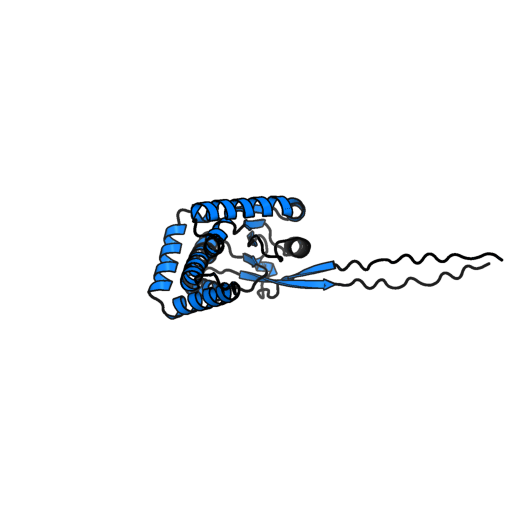00 98.31 184 GLU A C 1
ATOM 1558 O O . GLU A 1 184 ? -1.489 1.692 -5.998 1.00 98.31 184 GLU A O 1
ATOM 1563 N N . CYS A 1 185 ? -0.117 2.607 -7.505 1.00 98.69 185 CYS A N 1
ATOM 1564 C CA . CYS A 1 185 ? -0.838 3.871 -7.595 1.00 98.69 185 CYS A CA 1
ATOM 1565 C C . CYS A 1 185 ? -2.252 3.698 -8.160 1.00 98.69 185 CYS A C 1
ATOM 1567 O O . CYS A 1 185 ? -3.163 4.338 -7.643 1.00 98.69 185 CYS A O 1
ATOM 1569 N N . ALA A 1 186 ? -2.463 2.825 -9.152 1.00 98.75 186 ALA A N 1
ATOM 1570 C CA . ALA A 1 186 ? -3.789 2.550 -9.714 1.00 98.75 186 ALA A CA 1
ATOM 1571 C C . ALA A 1 186 ? -4.742 1.903 -8.693 1.00 98.75 186 ALA A C 1
ATOM 1573 O O . ALA A 1 186 ? -5.935 2.204 -8.671 1.00 98.75 186 ALA A O 1
ATOM 1574 N N . VAL A 1 187 ? -4.218 1.040 -7.817 1.00 98.69 187 VAL A N 1
ATOM 1575 C CA . VAL A 1 187 ? -5.013 0.372 -6.778 1.00 98.69 187 VAL A CA 1
ATOM 1576 C C . VAL A 1 187 ? -5.249 1.289 -5.575 1.00 98.69 187 VAL A C 1
ATOM 1578 O O . VAL A 1 187 ? -6.389 1.523 -5.177 1.00 98.69 187 VAL A O 1
ATOM 1581 N N . ILE A 1 188 ? -4.176 1.816 -4.984 1.00 98.56 188 ILE A N 1
ATOM 1582 C CA . ILE A 1 188 ? -4.233 2.467 -3.668 1.00 98.56 188 ILE A CA 1
ATOM 1583 C C . ILE A 1 188 ? -4.943 3.819 -3.723 1.00 98.56 188 ILE A C 1
ATOM 1585 O O . ILE A 1 188 ? -5.579 4.214 -2.747 1.00 98.56 188 ILE A O 1
ATOM 1589 N N . MET A 1 189 ? -4.828 4.539 -4.841 1.00 98.19 189 MET A N 1
ATOM 1590 C CA . MET A 1 189 ? -5.391 5.880 -4.958 1.00 98.19 189 MET A CA 1
ATOM 1591 C C . MET A 1 189 ? -6.806 5.851 -5.547 1.00 98.19 189 MET A C 1
ATOM 1593 O O . MET A 1 189 ? -7.758 5.916 -4.768 1.00 98.19 189 MET A O 1
ATOM 1597 N N . PRO A 1 190 ? -7.014 5.744 -6.870 1.00 98.38 190 PRO A N 1
ATOM 1598 C CA . PRO A 1 190 ? -8.344 5.907 -7.431 1.00 98.38 190 PRO A CA 1
ATOM 1599 C C . PRO A 1 190 ? 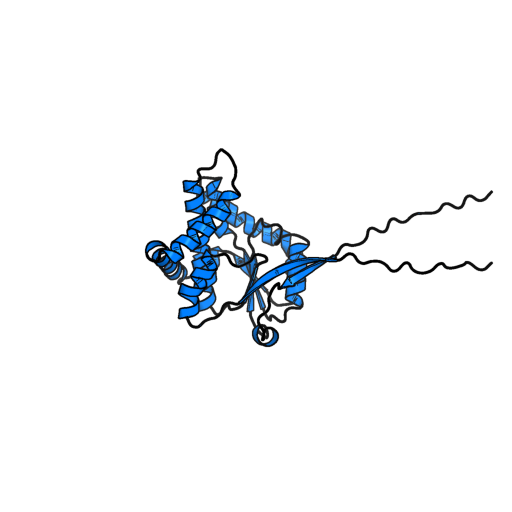-9.274 4.719 -7.156 1.00 98.38 190 PRO A C 1
ATOM 1601 O O . PRO A 1 190 ? -10.437 4.945 -6.828 1.00 98.38 190 PRO A O 1
ATOM 1604 N N . LEU A 1 191 ? -8.791 3.471 -7.216 1.00 98.50 191 LEU A N 1
ATOM 1605 C CA . LEU A 1 191 ? -9.647 2.302 -6.991 1.00 98.50 191 LEU A CA 1
ATOM 1606 C C . LEU A 1 191 ? -10.148 2.230 -5.545 1.00 98.50 191 LEU A C 1
ATOM 1608 O O . LEU A 1 191 ? -11.347 2.102 -5.305 1.00 98.50 191 LEU A O 1
ATOM 1612 N N . TRP A 1 192 ? -9.257 2.340 -4.561 1.00 98.44 192 TRP A N 1
ATOM 1613 C CA . TRP A 1 192 ? -9.680 2.356 -3.160 1.00 98.44 192 TRP A CA 1
ATOM 1614 C C . TRP A 1 192 ? -10.534 3.572 -2.818 1.00 98.44 192 TRP A C 1
ATOM 1616 O O . TRP A 1 192 ? -11.525 3.418 -2.098 1.00 98.44 192 TRP A O 1
ATOM 1626 N N . ALA A 1 193 ? -10.217 4.744 -3.383 1.00 98.19 193 ALA A N 1
ATOM 1627 C CA . ALA A 1 193 ? -11.082 5.906 -3.258 1.00 98.19 193 ALA A CA 1
ATOM 1628 C C . ALA A 1 193 ? -12.486 5.591 -3.775 1.00 98.19 193 ALA A C 1
ATOM 1630 O O . ALA A 1 193 ? -13.433 5.851 -3.038 1.00 98.19 193 ALA A O 1
ATOM 1631 N N . GLU A 1 194 ? -12.643 5.010 -4.975 1.00 97.50 194 GLU A N 1
ATOM 1632 C CA . GLU A 1 194 ? -13.939 4.641 -5.575 1.00 97.50 194 GLU A CA 1
ATOM 1633 C C . GLU A 1 194 ? -14.739 3.660 -4.705 1.00 97.50 194 GLU A C 1
ATOM 1635 O O . GLU A 1 194 ? -15.954 3.814 -4.548 1.00 97.50 194 GLU A O 1
ATOM 1640 N N . LEU A 1 195 ? -14.055 2.724 -4.053 1.00 97.00 195 LEU A N 1
ATOM 1641 C CA . LEU A 1 195 ? -14.664 1.763 -3.129 1.00 97.00 195 LEU A CA 1
ATOM 1642 C C . LEU A 1 195 ? -15.016 2.354 -1.754 1.00 97.00 195 LEU A C 1
ATOM 1644 O O . LEU A 1 195 ? -15.605 1.667 -0.923 1.00 97.00 195 LEU A O 1
ATOM 1648 N N . GLY A 1 196 ? -14.689 3.626 -1.515 1.00 96.75 196 GLY A N 1
ATOM 1649 C CA . GLY A 1 196 ? -15.035 4.339 -0.287 1.00 96.75 196 GLY A CA 1
ATOM 1650 C C . GLY A 1 196 ? -14.021 4.173 0.843 1.00 96.75 196 GLY A C 1
ATOM 1651 O O . GLY A 1 196 ? -14.307 4.573 1.971 1.00 96.75 196 GLY A O 1
ATOM 1652 N N . TYR A 1 197 ? -12.831 3.630 0.570 1.00 97.62 197 TYR A N 1
ATOM 1653 C CA . TYR A 1 197 ? -11.754 3.622 1.554 1.00 97.62 197 TYR A CA 1
ATOM 1654 C C . TYR A 1 197 ? -11.158 5.017 1.692 1.00 97.62 197 TYR A C 1
ATOM 1656 O O . TYR A 1 197 ? -10.673 5.608 0.730 1.00 97.62 197 TYR A O 1
ATOM 1664 N N . GLN A 1 198 ? -11.177 5.527 2.920 1.00 97.12 198 GLN A N 1
ATOM 1665 C CA . GLN A 1 198 ? -10.681 6.864 3.241 1.00 97.12 198 GLN A CA 1
ATOM 1666 C C . GLN A 1 198 ? -9.447 6.833 4.131 1.00 97.12 198 GLN A C 1
ATOM 1668 O O . GLN A 1 198 ? -8.798 7.854 4.291 1.00 97.12 198 GLN A O 1
ATOM 1673 N N . HIS A 1 199 ? -9.107 5.699 4.738 1.00 98.44 199 HIS A N 1
ATOM 1674 C CA . HIS A 1 199 ? -8.068 5.638 5.756 1.00 98.44 199 HIS A CA 1
ATOM 1675 C C . HIS A 1 199 ? -7.054 4.558 5.395 1.00 98.44 199 HIS A C 1
ATOM 1677 O O . HIS A 1 199 ? -7.426 3.403 5.183 1.00 98.44 199 HIS A O 1
ATOM 1683 N N . ILE A 1 200 ? -5.772 4.928 5.359 1.00 98.56 200 ILE A N 1
ATOM 1684 C CA . ILE A 1 200 ? -4.671 4.008 5.058 1.00 98.56 200 ILE A CA 1
ATOM 1685 C C . ILE A 1 200 ? -3.571 4.187 6.101 1.00 98.56 200 ILE A C 1
ATOM 1687 O O . ILE A 1 200 ? -2.985 5.264 6.218 1.00 98.56 200 ILE A O 1
ATOM 1691 N N . VAL A 1 201 ? -3.270 3.133 6.857 1.00 98.56 201 VAL A N 1
ATOM 1692 C CA . VAL A 1 201 ? -2.094 3.072 7.727 1.00 98.56 201 VAL A CA 1
ATOM 1693 C C . VAL A 1 201 ? -0.955 2.422 6.967 1.00 98.56 201 VAL A C 1
ATOM 1695 O O . VAL A 1 201 ? -1.078 1.295 6.492 1.00 98.56 201 VAL A O 1
ATOM 1698 N N . TYR A 1 202 ? 0.177 3.116 6.925 1.00 98.25 202 TYR A N 1
ATOM 1699 C CA . TYR A 1 202 ? 1.432 2.580 6.423 1.00 98.25 202 TYR A CA 1
ATOM 1700 C C . TYR A 1 202 ? 2.595 3.206 7.193 1.00 98.25 202 TYR A C 1
ATOM 1702 O O . TYR A 1 202 ? 2.585 4.417 7.390 1.00 98.25 202 TYR A O 1
ATOM 1710 N N . PRO A 1 203 ? 3.627 2.468 7.632 1.00 96.50 203 PRO A N 1
ATOM 1711 C CA . PRO A 1 203 ? 4.691 3.076 8.434 1.00 96.50 203 PRO A CA 1
ATOM 1712 C C . PRO A 1 203 ? 5.516 4.152 7.712 1.00 96.50 203 PRO A C 1
ATOM 1714 O O . PRO A 1 203 ? 6.012 5.087 8.350 1.00 96.50 203 PRO A O 1
ATOM 1717 N N . GLY A 1 204 ? 5.651 4.042 6.389 1.00 94.62 204 GLY A N 1
ATOM 1718 C CA . GLY A 1 204 ? 6.313 5.032 5.543 1.00 94.62 204 GLY A CA 1
ATOM 1719 C C . GLY A 1 204 ? 5.453 6.263 5.235 1.00 94.62 204 GLY A C 1
ATOM 1720 O O . GLY A 1 204 ? 4.225 6.234 5.288 1.00 94.62 204 GLY A O 1
ATOM 1721 N N . ASN A 1 205 ? 6.113 7.361 4.863 1.00 95.12 205 ASN A N 1
ATOM 1722 C CA . ASN A 1 205 ? 5.420 8.501 4.259 1.00 95.12 205 ASN A CA 1
ATOM 1723 C C . ASN A 1 205 ? 4.935 8.128 2.849 1.00 95.12 205 ASN A C 1
ATOM 1725 O O . ASN A 1 205 ? 5.562 7.297 2.188 1.00 95.12 205 ASN A O 1
ATOM 1729 N N . MET A 1 206 ? 3.871 8.786 2.387 1.00 95.62 206 MET A N 1
ATOM 1730 C CA . MET A 1 206 ? 3.399 8.664 1.008 1.00 95.62 206 MET A CA 1
ATOM 1731 C C . MET A 1 206 ? 4.526 9.028 0.027 1.00 95.62 206 MET A C 1
ATOM 1733 O O . MET A 1 206 ? 5.243 10.014 0.223 1.00 95.62 206 MET A O 1
ATOM 1737 N N . LEU A 1 207 ? 4.712 8.206 -1.008 1.00 96.44 207 LEU A N 1
ATOM 1738 C CA . LEU A 1 207 ? 5.696 8.460 -2.062 1.00 96.44 207 LEU A CA 1
ATOM 1739 C C . LEU A 1 207 ? 5.238 9.601 -2.974 1.00 96.44 207 LEU A C 1
ATOM 1741 O O . LEU A 1 207 ? 4.043 9.843 -3.119 1.00 96.44 207 LEU A O 1
ATOM 1745 N N . LYS A 1 208 ? 6.184 10.257 -3.660 1.00 97.62 208 LYS A N 1
ATOM 1746 C CA . LYS A 1 208 ? 5.860 11.372 -4.561 1.00 97.62 208 LYS A CA 1
ATOM 1747 C C . LYS A 1 208 ? 4.966 10.938 -5.729 1.00 97.62 208 LYS A C 1
ATOM 1749 O O . LYS A 1 208 ? 4.024 11.650 -6.057 1.00 97.62 208 LYS A O 1
ATOM 1754 N N . ALA A 1 209 ? 5.221 9.756 -6.298 1.00 98.31 209 ALA A N 1
ATOM 1755 C CA . ALA A 1 209 ? 4.373 9.129 -7.320 1.00 98.31 209 ALA A CA 1
ATOM 1756 C C . ALA A 1 209 ? 2.917 8.951 -6.845 1.00 98.31 209 ALA A C 1
ATOM 1758 O O . ALA A 1 209 ? 1.959 9.269 -7.548 1.00 98.31 209 ALA A O 1
ATOM 1759 N N . MET A 1 210 ? 2.753 8.506 -5.602 1.00 98.19 210 MET A N 1
ATOM 1760 C CA . MET A 1 210 ? 1.446 8.269 -5.003 1.00 98.19 210 MET A CA 1
ATOM 1761 C C . MET A 1 210 ? 0.731 9.581 -4.654 1.00 98.19 210 MET A C 1
ATOM 1763 O O . MET A 1 210 ? -0.461 9.711 -4.912 1.00 98.19 210 MET A O 1
ATOM 1767 N N . GLU A 1 211 ? 1.462 10.585 -4.161 1.00 98.06 211 GLU A N 1
ATOM 1768 C CA . GLU A 1 211 ? 0.932 11.930 -3.904 1.00 98.06 211 GLU A CA 1
ATOM 1769 C C . GLU A 1 211 ? 0.428 12.598 -5.190 1.00 98.06 211 GLU A C 1
ATOM 1771 O O . GLU A 1 211 ? -0.674 13.144 -5.210 1.00 98.06 211 GLU A O 1
ATOM 1776 N N . THR A 1 212 ? 1.192 12.532 -6.287 1.00 98.31 212 THR A N 1
ATOM 1777 C CA . THR A 1 212 ? 0.728 13.098 -7.563 1.00 98.31 212 THR A CA 1
ATOM 1778 C C . THR A 1 212 ? -0.455 12.309 -8.132 1.00 98.31 212 THR A C 1
ATOM 1780 O O . THR A 1 212 ? -1.394 12.910 -8.649 1.00 98.31 212 THR A O 1
ATOM 1783 N N . THR A 1 213 ? -0.497 10.985 -7.933 1.00 98.62 213 THR A N 1
ATOM 1784 C CA . THR A 1 213 ? -1.666 10.166 -8.294 1.00 98.62 213 THR A CA 1
ATOM 1785 C C . THR A 1 213 ? -2.900 10.572 -7.502 1.00 98.62 213 THR A C 1
ATOM 1787 O O . THR A 1 213 ? -3.961 10.764 -8.093 1.00 98.62 213 THR A O 1
ATOM 1790 N N . TYR A 1 214 ? -2.777 10.780 -6.191 1.00 98.44 214 TYR A N 1
ATOM 1791 C CA . TYR A 1 214 ? -3.863 11.299 -5.361 1.00 98.44 214 TYR A CA 1
ATOM 1792 C C . TYR A 1 214 ? -4.408 12.628 -5.906 1.00 98.44 214 TYR A C 1
ATOM 1794 O O . TYR A 1 214 ? -5.617 12.778 -6.093 1.00 98.44 214 TYR A O 1
ATOM 1802 N N . GLN A 1 215 ? -3.517 13.570 -6.224 1.00 98.25 215 GLN A N 1
ATOM 1803 C CA . GLN A 1 215 ? -3.892 14.889 -6.736 1.00 98.25 215 GLN A CA 1
ATOM 1804 C C . GLN A 1 215 ? -4.610 14.824 -8.088 1.00 98.25 215 GLN A C 1
ATOM 1806 O O . GLN A 1 215 ? -5.592 15.533 -8.282 1.00 98.25 215 GLN A O 1
ATOM 1811 N N . GLN A 1 216 ? -4.138 13.972 -9.000 1.00 98.06 216 GLN A N 1
ATOM 1812 C CA . GLN A 1 216 ? -4.654 13.885 -10.369 1.00 98.06 216 GLN A CA 1
ATOM 1813 C C . GLN A 1 216 ? -5.877 12.974 -10.511 1.00 98.06 216 GLN A C 1
ATOM 1815 O O . GLN A 1 216 ? -6.616 13.092 -11.483 1.00 98.06 216 GLN A O 1
ATOM 1820 N N . THR A 1 217 ? -6.106 12.057 -9.566 1.00 97.44 217 THR A N 1
ATOM 1821 C CA . THR A 1 217 ? -7.175 11.053 -9.697 1.00 97.44 217 THR A CA 1
ATOM 1822 C C . THR A 1 217 ? -8.211 11.132 -8.582 1.00 97.44 217 THR A C 1
ATOM 1824 O O . THR A 1 217 ? -9.400 11.147 -8.873 1.00 97.44 217 THR A O 1
ATOM 1827 N N . VAL A 1 218 ? -7.806 11.267 -7.318 1.00 97.75 218 VAL A N 1
ATOM 1828 C CA . VAL A 1 218 ? -8.725 11.200 -6.169 1.00 97.75 218 VAL A CA 1
ATOM 1829 C C . VAL A 1 218 ? -9.382 12.548 -5.882 1.00 97.75 218 VAL A C 1
ATOM 1831 O O . VAL A 1 218 ? -10.594 12.606 -5.661 1.00 97.75 218 VAL A O 1
ATOM 1834 N N . LEU A 1 219 ? -8.620 13.648 -5.930 1.00 96.69 219 LEU A N 1
ATOM 1835 C CA . LEU A 1 219 ? -9.186 14.987 -5.719 1.00 96.69 219 LEU A CA 1
ATOM 1836 C C . LEU A 1 219 ? -10.277 15.340 -6.750 1.00 96.69 219 LEU A C 1
ATOM 1838 O O . LEU A 1 219 ? -11.329 15.830 -6.328 1.00 96.69 219 LEU A O 1
ATOM 1842 N N . PRO A 1 220 ? -10.125 15.041 -8.059 1.00 96.94 220 PRO A N 1
ATOM 1843 C CA . PRO A 1 220 ? -11.197 15.242 -9.036 1.00 96.94 220 PRO A CA 1
ATOM 1844 C C . PRO A 1 220 ? -12.462 14.422 -8.753 1.00 96.94 220 PRO A C 1
ATOM 1846 O O . PRO A 1 220 ? -13.563 14.882 -9.051 1.00 96.94 220 PRO A O 1
ATOM 1849 N N . MET A 1 221 ? -12.339 13.252 -8.110 1.00 95.06 221 MET A N 1
ATOM 1850 C CA . MET A 1 221 ? -13.494 12.462 -7.652 1.00 95.06 221 MET A CA 1
ATOM 1851 C C . MET A 1 221 ? -14.215 13.091 -6.451 1.00 95.06 221 MET A C 1
ATOM 1853 O O . MET A 1 221 ? -15.233 12.557 -6.011 1.00 95.06 221 MET A O 1
ATOM 1857 N N . LYS A 1 222 ? -13.697 14.198 -5.896 1.00 95.94 222 LYS A N 1
ATOM 1858 C CA . LYS A 1 222 ? -14.174 14.837 -4.657 1.00 95.94 222 LYS A CA 1
ATOM 1859 C C . LYS A 1 222 ? -14.186 13.866 -3.473 1.00 95.94 222 LYS A C 1
ATOM 1861 O O . LYS A 1 222 ? -15.061 13.926 -2.611 1.00 95.94 222 LYS A O 1
ATOM 1866 N N . ARG A 1 223 ? -13.208 12.958 -3.445 1.00 95.31 223 ARG A N 1
ATOM 1867 C CA . ARG A 1 223 ? -12.976 12.012 -2.351 1.00 95.31 223 ARG A CA 1
ATOM 1868 C C . ARG A 1 223 ? -11.708 12.391 -1.598 1.00 95.31 223 ARG A C 1
ATOM 1870 O O . ARG A 1 223 ? -10.881 13.151 -2.095 1.00 95.31 223 ARG A O 1
ATOM 1877 N N . LEU A 1 224 ? -11.572 11.862 -0.387 1.00 94.00 224 LEU A N 1
ATOM 1878 C CA . LEU A 1 224 ? -10.417 12.092 0.472 1.00 94.00 224 LEU A CA 1
ATOM 1879 C C . LEU A 1 224 ? -9.823 10.758 0.905 1.00 94.00 224 LEU A C 1
ATOM 1881 O O . LEU A 1 224 ? -10.552 9.828 1.246 1.00 94.00 224 LEU A O 1
ATOM 1885 N N . ILE A 1 225 ? -8.495 10.709 0.919 1.00 96.38 225 ILE A N 1
ATOM 1886 C CA . ILE A 1 225 ? -7.719 9.627 1.514 1.00 96.38 225 ILE A CA 1
ATOM 1887 C C . ILE A 1 225 ? -6.807 10.242 2.572 1.00 96.38 225 ILE A C 1
ATOM 1889 O O . ILE A 1 225 ? -5.999 11.129 2.300 1.00 96.38 225 ILE A O 1
ATOM 1893 N N . TYR A 1 226 ? -6.922 9.736 3.789 1.00 97.38 226 TYR A N 1
ATOM 1894 C CA . TYR A 1 226 ? -6.069 10.033 4.921 1.00 97.38 226 TYR A CA 1
ATOM 1895 C C . TYR A 1 226 ? -4.980 8.966 5.022 1.00 97.38 226 TYR A C 1
ATOM 1897 O O . TYR A 1 226 ? -5.238 7.808 5.358 1.00 97.38 226 TYR A O 1
ATOM 1905 N N . TRP A 1 227 ? -3.745 9.381 4.743 1.00 97.94 227 TRP A N 1
ATOM 1906 C CA . TRP A 1 227 ? -2.550 8.562 4.930 1.00 97.94 227 TRP A CA 1
ATOM 1907 C C . TRP A 1 227 ? -1.990 8.760 6.336 1.00 97.94 227 TRP A C 1
ATOM 1909 O O . TRP A 1 227 ? -1.665 9.881 6.732 1.00 97.94 227 TRP A O 1
ATOM 1919 N N . TYR A 1 228 ? -1.844 7.672 7.084 1.00 98.06 228 TYR A N 1
ATOM 1920 C CA . TYR A 1 228 ? -1.408 7.679 8.475 1.00 98.06 228 TYR A CA 1
ATOM 1921 C C . TYR A 1 228 ? -0.008 7.061 8.620 1.00 98.06 228 TYR A C 1
ATOM 1923 O O . TYR A 1 228 ? 0.114 5.864 8.897 1.00 98.06 228 TYR A O 1
ATOM 1931 N N . PRO A 1 229 ? 1.065 7.865 8.473 1.00 97.75 229 PRO A N 1
ATOM 1932 C CA . PRO A 1 229 ? 2.427 7.393 8.665 1.00 97.75 229 PRO A CA 1
ATOM 1933 C C . PRO A 1 229 ? 2.712 7.088 10.136 1.00 97.75 229 PRO A C 1
ATOM 1935 O O . PRO A 1 229 ? 2.236 7.802 11.027 1.00 97.75 229 PRO A O 1
ATOM 1938 N N . LEU A 1 230 ? 3.533 6.070 10.410 1.00 98.19 230 LEU A N 1
ATOM 1939 C CA . LEU A 1 230 ? 3.848 5.646 11.780 1.00 98.19 230 LEU A CA 1
ATOM 1940 C C . LEU A 1 230 ? 5.236 6.095 12.242 1.00 98.19 230 LEU A C 1
ATOM 1942 O O . LEU A 1 230 ? 6.209 6.164 11.486 1.00 98.19 230 LEU A O 1
ATOM 1946 N N . ARG A 1 231 ? 5.344 6.382 13.537 1.00 96.88 231 ARG A N 1
ATOM 1947 C CA . ARG A 1 231 ? 6.609 6.477 14.272 1.00 96.88 231 ARG A CA 1
ATOM 1948 C C . ARG A 1 231 ? 6.646 5.397 15.344 1.00 96.88 231 ARG A C 1
ATOM 1950 O O . ARG A 1 231 ? 5.642 5.171 16.016 1.00 96.88 231 ARG A O 1
ATOM 1957 N N . PHE A 1 232 ? 7.813 4.791 15.527 1.00 95.88 232 PHE A N 1
ATOM 1958 C CA . PHE A 1 232 ? 8.068 3.813 16.580 1.00 95.88 232 PHE A CA 1
ATOM 1959 C C . PHE A 1 232 ? 9.027 4.412 17.606 1.00 95.88 232 PHE A C 1
ATOM 1961 O O . PHE A 1 232 ? 10.025 5.027 17.230 1.00 95.88 232 PHE A O 1
ATOM 1968 N N . LYS A 1 233 ? 8.727 4.245 18.893 1.00 94.00 233 LYS A N 1
ATOM 1969 C CA . LYS A 1 233 ? 9.560 4.714 20.004 1.00 94.00 233 LYS A CA 1
ATOM 1970 C C . LYS A 1 233 ? 9.780 3.568 20.985 1.00 94.00 233 LYS A C 1
ATOM 1972 O O . LYS A 1 233 ? 8.810 2.953 21.421 1.00 94.00 233 LYS A O 1
ATOM 1977 N N . ARG A 1 234 ? 11.041 3.303 21.341 1.00 90.25 234 ARG A N 1
ATOM 1978 C CA . ARG A 1 234 ? 11.376 2.425 22.469 1.00 90.25 234 ARG A CA 1
ATOM 1979 C C . ARG A 1 234 ? 11.175 3.194 23.769 1.00 90.25 234 ARG A C 1
ATOM 1981 O O . ARG A 1 234 ? 11.621 4.336 23.886 1.00 90.25 234 ARG A O 1
ATOM 1988 N N . LEU A 1 235 ? 10.487 2.575 24.711 1.00 81.38 235 LEU A N 1
ATOM 1989 C CA . LEU A 1 235 ? 10.388 3.029 26.085 1.00 81.38 235 LEU A CA 1
ATOM 1990 C C . LEU A 1 235 ? 11.207 2.071 26.942 1.00 81.38 235 LEU A C 1
ATOM 1992 O O . LEU A 1 235 ? 11.114 0.858 26.776 1.00 81.38 235 LEU A O 1
ATOM 1996 N N . VAL A 1 236 ? 12.026 2.636 27.817 1.00 75.12 236 VAL A N 1
ATOM 1997 C CA . VAL A 1 236 ? 12.685 1.895 28.887 1.00 75.12 236 VAL A CA 1
ATOM 1998 C C . VAL A 1 236 ? 11.866 2.198 30.129 1.00 75.12 236 VAL A C 1
ATOM 2000 O O . VAL A 1 236 ? 11.719 3.372 30.477 1.00 75.12 236 VAL A O 1
ATOM 2003 N N . GLU A 1 237 ? 11.268 1.181 30.738 1.00 57.19 237 GLU A N 1
ATOM 2004 C CA . GLU A 1 237 ? 10.714 1.340 32.079 1.00 57.19 237 GLU A CA 1
ATOM 2005 C C . GLU A 1 237 ? 11.895 1.445 33.048 1.00 57.19 237 GLU A C 1
ATOM 2007 O O . GLU A 1 237 ? 12.747 0.559 33.105 1.00 57.19 237 GLU A O 1
ATOM 2012 N N . ALA A 1 238 ? 12.001 2.581 33.736 1.00 50.50 238 ALA A N 1
ATOM 2013 C CA . ALA A 1 238 ? 12.854 2.687 34.907 1.00 50.50 238 ALA A CA 1
ATOM 2014 C C . ALA A 1 238 ? 12.073 2.055 36.062 1.00 50.50 238 ALA A C 1
ATOM 2016 O O . ALA A 1 238 ? 11.016 2.567 36.423 1.00 50.50 238 ALA A O 1
ATOM 2017 N N . GLU A 1 239 ? 12.547 0.934 36.604 1.00 52.28 239 GLU A N 1
ATOM 2018 C CA . GLU A 1 239 ? 12.021 0.449 37.878 1.00 52.28 239 GLU A CA 1
ATOM 2019 C C . GLU A 1 239 ? 12.513 1.385 38.985 1.00 52.28 239 GLU A C 1
ATOM 2021 O O . GLU A 1 239 ? 13.720 1.539 39.196 1.00 52.28 239 GLU A O 1
ATOM 2026 N N . ASP A 1 240 ? 11.572 2.020 39.686 1.00 47.00 240 ASP A N 1
ATOM 2027 C CA . ASP A 1 240 ? 11.846 2.658 40.968 1.00 47.00 240 ASP A CA 1
ATOM 2028 C C . ASP A 1 240 ? 12.409 1.592 41.915 1.00 47.00 240 ASP A C 1
ATOM 2030 O O . ASP A 1 240 ? 11.764 0.587 42.220 1.00 47.00 240 ASP A O 1
ATOM 2034 N N . SER A 1 241 ? 13.641 1.798 42.374 1.00 43.25 241 SER A N 1
ATOM 2035 C CA . SER A 1 241 ? 14.296 0.935 43.346 1.00 43.25 241 SER A CA 1
ATOM 2036 C C . SER A 1 241 ? 13.513 0.947 44.661 1.00 43.25 241 SER A C 1
ATOM 2038 O O . SER A 1 241 ? 13.584 1.887 45.455 1.00 43.25 241 SER A O 1
ATOM 2040 N N . VAL A 1 242 ? 12.748 -0.115 44.919 1.00 41.19 242 VAL A N 1
ATOM 2041 C CA . VAL A 1 242 ? 12.028 -0.278 46.184 1.00 41.19 242 VAL A CA 1
ATOM 2042 C C . VAL A 1 242 ? 13.029 -0.504 47.322 1.00 41.19 242 VAL A C 1
ATOM 2044 O O . VAL A 1 242 ? 13.607 -1.572 47.486 1.00 41.19 242 VAL A O 1
ATOM 2047 N N . CYS A 1 243 ? 13.235 0.579 48.069 1.00 40.66 243 CYS A N 1
ATOM 2048 C CA . CYS A 1 243 ? 13.424 0.717 49.513 1.00 40.66 243 CYS A CA 1
ATOM 2049 C C . CYS A 1 243 ? 13.987 -0.484 50.308 1.00 40.66 243 CYS A C 1
ATOM 2051 O O . CYS A 1 243 ? 13.335 -1.505 50.511 1.00 40.66 243 CYS A O 1
ATOM 2053 N N . ASN A 1 244 ? 15.170 -0.261 50.893 1.00 39.09 244 ASN A N 1
ATOM 2054 C CA . ASN A 1 244 ? 15.807 -1.088 51.919 1.00 39.09 244 ASN A CA 1
ATOM 2055 C C . ASN A 1 244 ? 14.843 -1.473 53.059 1.00 39.09 244 ASN A C 1
ATOM 2057 O O . ASN A 1 244 ? 14.460 -0.619 53.862 1.00 39.09 244 ASN A O 1
ATOM 2061 N N . TYR A 1 245 ? 14.565 -2.767 53.224 1.00 40.69 245 TYR A N 1
ATOM 2062 C CA . TYR A 1 245 ? 14.141 -3.295 54.518 1.00 40.69 245 TYR A CA 1
ATOM 2063 C C . TYR A 1 245 ? 15.369 -3.410 55.429 1.00 40.69 245 TYR A C 1
ATOM 2065 O O . TYR A 1 245 ? 16.229 -4.268 55.233 1.00 40.69 245 TYR A O 1
ATOM 2073 N N . LYS A 1 246 ? 15.444 -2.560 56.459 1.00 43.91 246 LYS A N 1
ATOM 2074 C CA . LYS A 1 246 ? 16.227 -2.883 57.658 1.00 43.91 246 LYS A CA 1
ATOM 2075 C C . LYS A 1 246 ? 15.534 -4.061 58.343 1.00 43.91 246 LYS A C 1
ATOM 2077 O O . LYS A 1 246 ? 14.424 -3.899 58.844 1.00 43.91 246 LYS A O 1
ATOM 2082 N N . GLN A 1 247 ? 16.172 -5.230 58.377 1.00 38.19 247 GLN A N 1
ATOM 2083 C CA . GLN A 1 247 ? 15.784 -6.264 59.332 1.00 38.19 247 GLN A CA 1
ATOM 2084 C C . GLN A 1 247 ? 16.137 -5.770 60.735 1.00 38.19 247 GLN A C 1
ATOM 2086 O O . GLN A 1 247 ? 17.296 -5.499 61.045 1.00 38.19 247 GLN A O 1
ATOM 2091 N N . VAL A 1 248 ? 15.103 -5.602 61.553 1.00 41.53 248 VAL A N 1
ATOM 2092 C CA . VAL A 1 248 ? 15.215 -5.469 63.000 1.00 41.53 248 VAL A CA 1
ATOM 2093 C C . VAL A 1 248 ? 15.332 -6.880 63.566 1.00 41.53 248 VAL A C 1
ATOM 2095 O O . VAL A 1 248 ? 14.362 -7.632 63.489 1.00 41.53 248 VAL A O 1
ATOM 2098 N N . ALA A 1 249 ? 16.517 -7.219 64.072 1.00 39.34 249 ALA A N 1
ATOM 2099 C CA . ALA A 1 249 ? 16.787 -7.975 65.303 1.00 39.34 249 ALA A CA 1
ATOM 2100 C C . ALA A 1 249 ? 18.294 -8.252 65.392 1.00 39.34 249 ALA A C 1
ATOM 2102 O O . ALA A 1 249 ? 18.811 -8.997 64.529 1.00 39.34 249 ALA A O 1
#

Radius of gyration: 23.07 Å; chains: 1; bounding box: 50×36×87 Å

pLDDT: mean 89.96, std 17.33, range [33.78, 98.81]

Foldseek 3Di:
DDDDDDDDDPDDFPWAKAKDFPDAPPCQLVVQAQAEEEEEDEQPDPCCDDRNVLNVLVHQLVRNHAEYEHEYAQQLCLLVVCQVPVDSVVSNVVSVVSSVVSCVRCVVSVVSRPHHYDYDYLVVQVPDPCLVVLLVVLVCCLVPPPVLVVLLLVQQVVVLVVVPDPPTDSVSSSVSSSSSLSSCLSCPAQVCQVVVHAHYEDQDDDGSNNVVSNVVHNVVVVTHHDYGHMDMDIDGDDDDPDDDDDDDD

Secondary structure (DSSP, 8-state):
--------------EEEEEEES---TTHHHHHTTPEEEEEE-TT-GGGSHHHHHHHHHHHHTS--SEEEEEE-TGGGHHHHHHH---HHHHHHHHHHHHHHHHHHHHHHHTT-SS-EEEEETHHHHTSTTHHHHHHHHHHHHHH-HHHHHHHHHHHHHHHTT---TT--HHHHHHHHHHHHHHHHHIIIIIHHHTT--EEEESSPPPHHHHHHIIIIITTTT---EEEEEEEEEEE-------------

Sequence (249 aa):
MRWHQWFIIKIEAIAMLKAAFRHKPRDYNTLVTNATIILLISPGQEYHEGEKFKATVELLNRSGFAKCHVMVGDTNYRHTLQIEHKSPNDCYWRAKIMGQHWVARNSNILQQLAIPYEIFHWDRWLCHPRYNDYKQQVDNLFDNEPSFREAFLFSANKFVRRFCNADIDIHFAIQQSLEYLKEECAVIMPLWAELGYQHIVYPGNMLKAMETTYQQTVLPMKRLIYWYPLRFKRLVEAEDSVCNYKQVA